Protein AF-A0A9P3JVP9-F1 (afdb_monomer_lite)

Radius of gyration: 49.12 Å; chains: 1; bounding box: 104×48×176 Å

Foldseek 3Di:
DVVVVVVVVVVVVVVVVVVVVVVVVVVVVVVVVVVVVVVVVVVVVVVVVVVVVVVVVVVVVVVVVVVVVVVLVVVLLVLLVVVLVVLLVVLVVVLVVLLVVLVVLLVLLVVLLVVLVVLVVVVVVVVVPPPDDDDDPPPDDPPDLVVLVVVLVVVLVPDPDDDPVLSVLSNLLSVLSSLLNVLSVLLNVLSVVLNVVSVVCSVVSPDVVLSVVSSVQSVVCLVVPDPPDDRDDRPDGSVVVCVVPPVVSNVSSVVSSLVSVLSSLVSQLSSLCVVCVVPPVSNVVSNVVSVVVSVVSVVVVVVVVVVVVVVVVVCVVVVVVVVVVVVVVVVVVVVVVVPDPDDDDDDDDPDDPDPSSDDPVPPDPPPPD

Secondary structure (DSSP, 8-state):
-HHHHHHHHHHHHHHHHHHHHHHHHHHHHHHHHHHHHHHHHHHHHHHHHHHHHHHHHHHHHHHHHHHHHHHHHHHHHHHHHHHHHHHHHHHHHHHHHHHHHHHHHHHHHHHHHHHHHHHHHHHHHGGG-S--------------HHHHHHHHHHHHHS-SSS-HHHHHHHHHHHHHHHHHHHHHHHHHHHHHHHHHHHHHHHTTSS-HHHHHHHHHHHHHHHHH--TTPPPPPPS--HHHHIIIIIHHHHHHHHHHHHHHHHHHHHHHHHHHHHHTTT-HHHHHHHHHHHHHHHHHHHHHHHHHHHHHHHHHHHHHHHHHHHHHHHHHHHHHHHHHHTS--------PPSS-----S--TTTS-TTS--

Sequence (369 aa):
MATKAVLDILQGMLVSFGTSMATATREEQRSWWREDAAWRADDLDWRGEEKAVYEAESDCRQRLRKWHQEDIDQMNLENSRVLWLRFLEKNRRDVEEKTEQLKAISSISALFGLCATVTLTQLSLDKEGEPSAPTRPLLYCDLHPASLLSLASALLSRSPSSTWTTRGLIALYALTTALVEGLMVVSMVTCALLLGIILKIGKTFVSEREEQDFMAACLRFCALYQRGDRPPQPRKSFEAFWAARCEGSWQLAFQCCCLGVTAFLISMIAVGWIVFIPHEITQVSFGIAVALAVCLWSYVQWAWGAYWRSSRQASENGGVQYSRSASLSSRALFLASSRRSLPAASAQPPGGFAGLPFDWHTAPHHLPI

Structure (mmCIF, N/CA/C/O backbone):
data_AF-A0A9P3JVP9-F1
#
_entry.id   AF-A0A9P3JVP9-F1
#
loop_
_atom_site.group_PDB
_atom_site.id
_atom_site.type_symbol
_atom_site.label_atom_id
_atom_site.label_alt_id
_atom_site.label_comp_id
_atom_site.label_asym_id
_atom_site.label_entity_id
_atom_site.label_seq_id
_atom_site.pdbx_PDB_ins_code
_atom_site.Cartn_x
_atom_site.Cartn_y
_atom_site.Cartn_z
_atom_site.occupancy
_atom_site.B_iso_or_equiv
_atom_site.auth_seq_id
_atom_site.auth_comp_id
_atom_site.auth_asym_id
_atom_site.auth_atom_id
_atom_site.pdbx_PDB_model_num
ATOM 1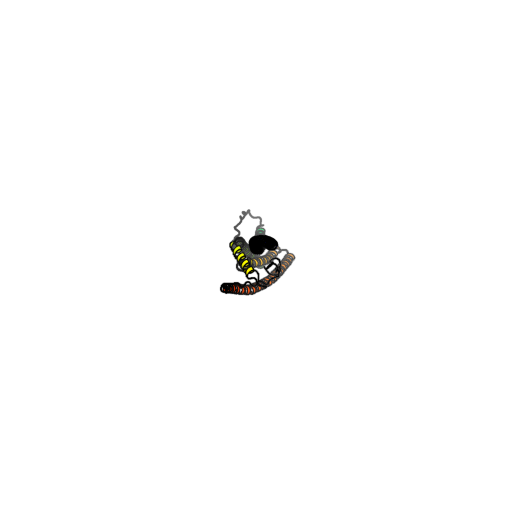 N N . MET A 1 1 ? -63.551 -3.132 123.801 1.00 57.78 1 MET A N 1
ATOM 2 C CA . MET A 1 1 ? -63.793 -2.140 122.725 1.00 57.78 1 MET A CA 1
ATOM 3 C C . MET A 1 1 ? -62.503 -1.566 122.135 1.00 57.78 1 MET A C 1
ATOM 5 O O . MET A 1 1 ? -62.457 -1.428 120.923 1.00 57.78 1 MET A O 1
ATOM 9 N N . ALA A 1 2 ? -61.444 -1.309 122.919 1.00 65.06 2 ALA A N 1
ATOM 10 C CA . ALA A 1 2 ? -60.183 -0.742 122.407 1.00 65.06 2 ALA A CA 1
ATOM 11 C C . ALA A 1 2 ? -59.456 -1.597 121.340 1.00 65.06 2 ALA A C 1
ATOM 13 O O . ALA A 1 2 ? -58.873 -1.052 120.412 1.00 65.06 2 ALA A O 1
ATOM 14 N N . THR A 1 3 ? -59.541 -2.928 121.407 1.00 70.81 3 THR A N 1
ATOM 15 C CA . THR A 1 3 ? -58.880 -3.835 120.446 1.00 70.81 3 THR A CA 1
ATOM 16 C C . THR A 1 3 ? -59.484 -3.805 119.039 1.00 70.81 3 THR A C 1
ATOM 18 O O . THR A 1 3 ? -58.762 -4.007 118.071 1.00 70.81 3 THR A O 1
ATOM 21 N N . LYS A 1 4 ? -60.785 -3.510 118.904 1.00 78.00 4 LYS A N 1
ATOM 22 C CA . LYS A 1 4 ? -61.471 -3.440 117.603 1.00 78.00 4 LYS A CA 1
ATOM 23 C C . LYS A 1 4 ? -61.090 -2.170 116.831 1.00 78.00 4 LYS A C 1
ATOM 25 O O . LYS A 1 4 ? -60.771 -2.251 115.656 1.00 78.00 4 LYS A O 1
ATOM 30 N N . ALA A 1 5 ? -61.003 -1.035 117.528 1.00 78.69 5 ALA A N 1
ATOM 31 C CA . ALA A 1 5 ? -60.569 0.233 116.940 1.00 78.69 5 ALA A CA 1
ATOM 32 C C . ALA A 1 5 ? -59.117 0.183 116.430 1.00 78.69 5 ALA A C 1
ATOM 34 O O . ALA A 1 5 ? -58.817 0.720 115.369 1.00 78.69 5 ALA A O 1
ATOM 35 N N . VAL A 1 6 ? -58.220 -0.501 117.150 1.00 81.25 6 VAL A N 1
ATOM 36 C CA . VAL A 1 6 ? -56.831 -0.706 116.702 1.00 81.25 6 VAL A CA 1
ATOM 37 C C . VAL A 1 6 ? -56.773 -1.588 115.450 1.00 81.25 6 VAL A C 1
ATOM 39 O O . VAL A 1 6 ? -55.994 -1.304 114.543 1.00 81.25 6 VAL A O 1
ATOM 42 N N . LEU A 1 7 ? -57.617 -2.622 115.367 1.00 84.62 7 LEU A N 1
ATOM 43 C CA . LEU A 1 7 ? -57.682 -3.510 114.204 1.00 84.62 7 LEU A CA 1
ATOM 44 C C . LEU A 1 7 ? -58.193 -2.780 112.950 1.00 84.62 7 LEU A C 1
ATOM 46 O O . LEU A 1 7 ? -57.597 -2.918 111.886 1.00 84.62 7 LEU A O 1
ATOM 50 N N . ASP A 1 8 ? -59.236 -1.958 113.091 1.00 86.00 8 ASP A N 1
ATOM 51 C CA . ASP A 1 8 ? -59.816 -1.182 111.986 1.00 86.00 8 ASP A CA 1
ATOM 52 C C . ASP A 1 8 ? -58.827 -0.119 111.459 1.00 86.00 8 ASP A C 1
ATOM 54 O O . ASP A 1 8 ? -58.717 0.089 110.249 1.00 86.00 8 ASP A O 1
ATOM 58 N N . ILE A 1 9 ? -58.041 0.507 112.348 1.00 86.88 9 ILE A N 1
ATOM 59 C CA . ILE A 1 9 ? -56.972 1.450 111.968 1.00 86.88 9 ILE A CA 1
ATOM 60 C C . ILE A 1 9 ? -55.842 0.729 111.219 1.00 86.88 9 ILE A C 1
ATOM 62 O O . ILE A 1 9 ? -55.395 1.210 110.177 1.00 86.88 9 ILE A O 1
ATOM 66 N N . LEU A 1 10 ? -55.398 -0.436 111.704 1.00 87.75 10 LEU A N 1
ATOM 67 C CA . LEU A 1 10 ? -54.363 -1.235 111.036 1.00 87.75 10 LEU A CA 1
ATOM 68 C C . LEU A 1 10 ? -54.830 -1.746 109.668 1.00 87.75 10 LEU A C 1
ATOM 70 O O . LEU A 1 10 ? -54.063 -1.712 108.706 1.00 87.75 10 LEU A O 1
ATOM 74 N N . GLN A 1 11 ? -56.092 -2.162 109.552 1.00 88.69 11 GLN A N 1
ATOM 75 C CA . GLN A 1 11 ? -56.683 -2.574 108.282 1.00 88.69 11 GLN A CA 1
ATOM 76 C C . GLN A 1 11 ? -56.785 -1.394 107.305 1.00 88.69 11 GLN A C 1
ATOM 78 O O . GLN A 1 11 ? -56.452 -1.545 106.131 1.00 88.69 11 GLN A O 1
ATOM 83 N N . GLY A 1 12 ? -57.151 -0.201 107.786 1.00 87.50 12 GLY A N 1
ATOM 84 C CA . GLY A 1 12 ? -57.153 1.028 106.989 1.00 87.50 12 GLY A CA 1
ATOM 85 C C . GLY A 1 12 ? -55.763 1.425 106.483 1.00 87.50 12 GLY A C 1
ATOM 86 O O . GLY A 1 12 ? -55.623 1.785 105.315 1.00 87.50 12 GLY A O 1
ATOM 87 N N . MET A 1 13 ? -54.726 1.300 107.319 1.00 89.75 13 MET A N 1
ATOM 88 C CA . MET A 1 13 ? -53.333 1.547 106.919 1.00 89.75 13 MET A CA 1
ATOM 89 C C . MET A 1 13 ? -52.816 0.509 105.915 1.00 89.75 13 MET A C 1
ATOM 91 O O . MET A 1 13 ? -52.120 0.867 104.970 1.00 89.75 13 MET A O 1
ATOM 95 N N . LEU A 1 14 ? -53.177 -0.768 106.072 1.00 89.69 14 LEU A N 1
ATOM 96 C CA . LEU A 1 14 ? -52.817 -1.822 105.117 1.00 89.69 14 LEU A CA 1
ATOM 97 C C . LEU A 1 14 ? -53.505 -1.629 103.761 1.00 89.69 14 LEU A C 1
ATOM 99 O O . LEU A 1 14 ? -52.876 -1.830 102.724 1.00 89.69 14 LEU A O 1
ATOM 103 N N . VAL A 1 15 ? -54.771 -1.201 103.753 1.00 91.62 15 VAL A N 1
ATOM 104 C CA . VAL A 1 15 ? -55.499 -0.887 102.517 1.00 91.62 15 VAL A CA 1
ATOM 105 C C . VAL A 1 15 ? -54.923 0.360 101.851 1.00 91.62 15 VAL A C 1
ATOM 107 O O . VAL A 1 15 ? -54.681 0.324 100.648 1.00 91.62 15 VAL A O 1
ATOM 110 N N . SER A 1 16 ? -54.642 1.433 102.601 1.00 89.06 16 SER A N 1
ATOM 111 C CA . SER A 1 16 ? -54.059 2.655 102.030 1.00 89.06 16 SER A CA 1
ATOM 112 C C . SER A 1 16 ? -52.650 2.412 101.479 1.00 89.06 16 SER A C 1
ATOM 114 O O . SER A 1 16 ? -52.341 2.842 100.365 1.00 89.06 16 SER A O 1
ATOM 116 N N . PHE A 1 17 ? -51.829 1.633 102.189 1.00 92.75 17 PHE A N 1
ATOM 117 C CA . PHE A 1 17 ? -50.526 1.174 101.713 1.00 92.75 17 PHE A CA 1
ATOM 118 C C . PHE A 1 17 ? -50.657 0.289 100.467 1.00 92.75 17 PHE A C 1
ATOM 120 O O . PHE A 1 17 ? -49.951 0.509 99.485 1.00 92.75 17 PHE A O 1
ATOM 127 N N . GLY A 1 18 ? -51.614 -0.644 100.451 1.00 92.19 18 GLY A N 1
ATOM 128 C CA . GLY A 1 18 ? -51.921 -1.479 99.289 1.00 92.19 18 GLY A CA 1
ATOM 129 C C . GLY A 1 18 ? -52.362 -0.664 98.071 1.00 92.19 18 GLY A C 1
ATOM 130 O O . GLY A 1 18 ? -51.906 -0.929 96.961 1.00 92.19 18 GLY A O 1
ATOM 131 N N . THR A 1 19 ? -53.182 0.376 98.261 1.00 91.00 19 THR A N 1
ATOM 132 C CA . THR A 1 19 ? -53.580 1.286 97.178 1.00 91.00 19 THR A CA 1
ATOM 133 C C . THR A 1 19 ? -52.428 2.160 96.695 1.00 91.00 19 THR A C 1
ATOM 135 O O . THR A 1 19 ? -52.308 2.347 95.491 1.00 91.00 19 THR A O 1
ATOM 138 N N . SER A 1 20 ? -51.557 2.627 97.597 1.00 92.25 20 SER A N 1
ATOM 139 C CA . SER A 1 20 ? -50.367 3.421 97.260 1.00 92.25 20 SER A CA 1
ATOM 140 C C . SER A 1 20 ? -49.350 2.599 96.459 1.00 92.25 20 SER A C 1
ATOM 142 O O . SER A 1 20 ? -48.873 3.024 95.407 1.00 92.25 20 SER A O 1
ATOM 144 N N . MET A 1 21 ? -49.097 1.358 96.886 1.00 92.00 21 MET A N 1
ATOM 145 C CA . MET A 1 21 ? -48.286 0.397 96.135 1.00 92.00 21 MET A CA 1
ATOM 146 C C . MET A 1 21 ? -48.919 0.055 94.781 1.00 92.00 21 MET A C 1
ATOM 148 O O . MET A 1 21 ? -48.214 -0.028 93.777 1.00 92.00 21 MET A O 1
ATOM 152 N N . ALA A 1 22 ? -50.245 -0.097 94.715 1.00 92.12 22 ALA A N 1
ATOM 153 C CA . ALA A 1 22 ? -50.958 -0.342 93.462 1.00 92.12 22 ALA A CA 1
ATOM 154 C C . ALA A 1 22 ? -50.906 0.862 92.502 1.00 92.12 22 ALA A C 1
ATOM 156 O O . ALA A 1 22 ? -50.850 0.680 91.286 1.00 92.12 22 ALA A O 1
ATOM 157 N N . THR A 1 23 ? -50.921 2.099 93.008 1.00 93.62 23 THR A N 1
ATOM 158 C CA . THR A 1 23 ? -50.742 3.295 92.172 1.00 93.62 23 THR A CA 1
ATOM 159 C C . THR A 1 23 ? -49.305 3.430 91.690 1.00 93.62 23 THR A C 1
ATOM 161 O O . THR A 1 23 ? -49.114 3.658 90.499 1.00 93.62 23 THR A O 1
ATOM 164 N N . ALA A 1 24 ? -48.319 3.191 92.562 1.00 93.44 24 ALA A N 1
ATOM 165 C CA . ALA A 1 24 ? -46.901 3.227 92.206 1.00 93.44 24 ALA A CA 1
ATOM 166 C C . ALA A 1 24 ? -46.566 2.181 91.131 1.00 93.44 24 ALA A C 1
ATOM 168 O O . ALA A 1 24 ? -45.997 2.517 90.097 1.00 93.44 24 ALA A O 1
ATOM 169 N N . THR A 1 25 ? -47.029 0.939 91.302 1.00 94.88 25 THR A N 1
ATOM 170 C CA . THR A 1 25 ? -46.852 -0.126 90.296 1.00 94.88 25 THR A CA 1
ATOM 171 C C . THR A 1 25 ? -47.559 0.183 88.975 1.00 94.88 25 THR A C 1
ATOM 173 O O . THR A 1 25 ? -47.024 -0.121 87.915 1.00 94.88 25 THR A O 1
ATOM 176 N N . ARG A 1 26 ? -48.730 0.837 88.984 1.00 94.81 26 ARG A N 1
ATOM 177 C CA . ARG A 1 26 ? -49.402 1.290 87.747 1.00 94.81 26 ARG A CA 1
ATOM 178 C C . ARG A 1 26 ? -48.702 2.464 87.070 1.00 94.81 26 ARG A C 1
ATOM 180 O O . ARG A 1 26 ? -48.834 2.630 85.859 1.00 94.81 26 ARG A O 1
ATOM 187 N N . GLU A 1 27 ? -48.066 3.347 87.829 1.00 95.19 27 GLU A N 1
ATOM 188 C CA . GLU A 1 27 ? -47.292 4.467 87.285 1.00 95.19 27 GLU A CA 1
ATOM 189 C C . GLU A 1 27 ? -45.989 3.984 86.666 1.00 95.19 27 GLU A C 1
ATOM 191 O O . GLU A 1 27 ? -45.687 4.382 85.542 1.00 95.19 27 GLU A O 1
ATOM 196 N N . GLU A 1 28 ? -45.305 3.059 87.336 1.00 95.12 28 GLU A N 1
ATOM 197 C CA . GLU A 1 28 ? -44.159 2.335 86.799 1.00 95.12 28 GLU A CA 1
ATOM 198 C C . GLU A 1 28 ? -44.568 1.562 85.544 1.00 95.12 28 GLU A C 1
ATOM 200 O O . GLU A 1 28 ? -44.022 1.782 84.473 1.00 95.12 28 GLU A O 1
ATOM 205 N N . GLN A 1 29 ? -45.640 0.772 85.583 1.00 96.19 29 GLN A N 1
ATOM 206 C CA . GLN A 1 29 ? -46.128 0.105 84.377 1.00 96.19 29 GLN A CA 1
ATOM 207 C C . GLN A 1 29 ? -46.423 1.119 83.253 1.00 96.19 29 GLN A C 1
ATOM 209 O O . GLN A 1 29 ? -46.038 0.907 82.111 1.00 96.19 29 GLN A O 1
ATOM 214 N N . ARG A 1 30 ? -47.007 2.286 83.544 1.00 95.44 30 ARG A N 1
ATOM 215 C CA . ARG A 1 30 ? -47.199 3.341 82.531 1.00 95.44 30 ARG A CA 1
ATOM 216 C C . ARG A 1 30 ? -45.899 3.997 82.052 1.00 95.44 30 ARG A C 1
ATOM 218 O O . ARG A 1 30 ? -45.900 4.531 80.942 1.00 95.44 30 ARG A O 1
ATOM 225 N N . SER A 1 31 ? -44.828 4.042 82.845 1.00 96.38 31 SER A N 1
ATOM 226 C CA . SER A 1 31 ? -43.518 4.517 82.377 1.00 96.38 31 SER A CA 1
ATOM 227 C C . SER A 1 31 ? -42.880 3.488 81.452 1.00 96.38 31 SER A C 1
ATOM 229 O O . SER A 1 31 ? -42.528 3.843 80.333 1.00 96.38 31 SER A O 1
ATOM 231 N N . TRP A 1 32 ? -42.894 2.212 81.838 1.00 96.62 32 TRP A N 1
ATOM 232 C CA . TRP A 1 32 ? -42.389 1.103 81.028 1.00 96.62 32 TRP A CA 1
ATOM 233 C C . TRP A 1 32 ? -43.067 1.033 79.656 1.00 96.62 32 TRP A C 1
ATOM 235 O O . TRP A 1 32 ? -42.406 0.847 78.644 1.00 96.62 32 TRP A O 1
ATOM 245 N N . TRP A 1 33 ? -44.386 1.240 79.583 1.00 97.12 33 TRP A N 1
ATOM 246 C CA . TRP A 1 33 ? -45.104 1.223 78.301 1.00 97.12 33 TRP A CA 1
ATOM 247 C C . TRP A 1 33 ? -44.793 2.439 77.423 1.00 97.12 33 TRP A C 1
ATOM 249 O O . TRP A 1 33 ? -44.834 2.331 76.199 1.00 97.12 33 TRP A O 1
ATOM 259 N N . ARG A 1 34 ? -44.503 3.598 78.030 1.00 97.12 34 ARG A N 1
ATOM 260 C CA . ARG A 1 34 ? -44.066 4.794 77.295 1.00 97.12 34 ARG A CA 1
ATOM 261 C C . ARG A 1 34 ? -42.655 4.617 76.753 1.00 97.12 34 ARG A C 1
ATOM 263 O O . ARG A 1 34 ? -42.420 4.973 75.606 1.00 97.12 34 ARG A O 1
ATOM 270 N N . GLU A 1 35 ? -41.762 4.044 77.552 1.00 96.88 35 GLU A N 1
ATOM 271 C CA . GLU A 1 35 ? -40.413 3.682 77.123 1.00 96.88 35 GLU A CA 1
ATOM 272 C C . GLU A 1 35 ? -40.474 2.659 75.991 1.00 96.88 35 GLU A C 1
ATOM 274 O O . GLU A 1 35 ? -39.941 2.920 74.924 1.00 96.88 35 GLU A O 1
ATOM 279 N N . ASP A 1 36 ? -41.208 1.559 76.151 1.00 97.44 36 ASP A N 1
ATOM 280 C CA . ASP A 1 36 ? -41.362 0.542 75.104 1.00 97.44 36 ASP A CA 1
ATOM 281 C C . ASP A 1 36 ? -41.974 1.116 73.811 1.00 97.44 36 ASP A C 1
ATOM 283 O O . ASP A 1 36 ? -41.555 0.780 72.705 1.00 97.44 36 ASP A O 1
ATOM 287 N N . ALA A 1 37 ? -42.941 2.034 73.925 1.00 97.25 37 ALA A N 1
ATOM 288 C CA . ALA A 1 37 ? -43.481 2.743 72.768 1.00 97.25 37 ALA A CA 1
ATOM 289 C C . ALA A 1 37 ? -42.443 3.656 72.091 1.00 97.25 37 ALA A C 1
ATOM 291 O O . ALA A 1 37 ? -42.418 3.703 70.862 1.00 97.25 37 ALA A O 1
ATOM 292 N N . ALA A 1 38 ? -41.599 4.346 72.865 1.00 97.19 38 ALA A N 1
ATOM 293 C CA . ALA A 1 38 ? -40.516 5.179 72.344 1.00 97.19 38 ALA A CA 1
ATOM 294 C C . ALA A 1 38 ? -39.435 4.329 71.658 1.00 97.19 38 ALA A C 1
ATOM 296 O O . ALA A 1 38 ? -39.112 4.584 70.507 1.00 97.19 38 ALA A O 1
ATOM 297 N N . TRP A 1 39 ? -38.984 3.245 72.293 1.00 97.81 39 TRP A N 1
ATOM 298 C CA . TRP A 1 39 ? -38.035 2.292 71.709 1.00 97.81 39 TRP A CA 1
ATOM 299 C C . TRP A 1 39 ? -38.536 1.701 70.389 1.00 97.81 39 TRP A C 1
ATOM 301 O O . TRP A 1 39 ? -37.765 1.541 69.448 1.00 97.81 39 TRP A O 1
ATOM 311 N N . ARG A 1 40 ? -39.835 1.389 70.290 1.00 97.69 40 ARG A N 1
ATOM 312 C CA . ARG A 1 40 ? -40.440 0.913 69.037 1.00 97.69 40 ARG A CA 1
ATOM 313 C C . ARG A 1 40 ? -40.500 1.993 67.960 1.00 97.69 40 ARG A C 1
ATOM 315 O O . ARG A 1 40 ? -40.368 1.655 66.789 1.00 97.69 40 ARG A O 1
ATOM 322 N N . ALA A 1 41 ? -40.730 3.251 68.331 1.00 97.81 41 ALA A N 1
ATOM 323 C CA . ALA A 1 41 ? -40.680 4.361 67.383 1.00 97.81 41 ALA A CA 1
ATOM 324 C C . ALA A 1 41 ? -39.251 4.550 66.849 1.00 97.81 41 ALA A C 1
ATOM 326 O O . ALA A 1 41 ? -39.063 4.546 65.636 1.00 97.81 41 ALA A O 1
ATOM 327 N N . ASP A 1 42 ? -38.256 4.569 67.738 1.00 97.94 42 ASP A N 1
ATOM 328 C CA . ASP A 1 42 ? -36.842 4.705 67.374 1.00 97.94 42 ASP A CA 1
ATOM 329 C C . ASP A 1 42 ? -36.345 3.522 66.514 1.00 97.94 42 ASP A C 1
ATOM 331 O O . ASP A 1 42 ? -35.626 3.726 65.540 1.00 97.94 42 ASP A O 1
ATOM 335 N N . ASP A 1 43 ? -36.756 2.279 66.812 1.00 98.31 43 ASP A N 1
ATOM 336 C CA . ASP A 1 43 ? -36.430 1.095 65.990 1.00 98.31 43 ASP A CA 1
ATOM 337 C C . ASP A 1 43 ? -37.051 1.177 64.585 1.00 98.31 43 ASP A C 1
ATOM 339 O O . ASP A 1 43 ? -36.428 0.774 63.601 1.00 98.31 43 ASP A O 1
ATOM 343 N N . LEU A 1 44 ? -38.273 1.708 64.463 1.00 97.62 44 LEU A N 1
ATOM 344 C CA . LEU A 1 44 ? -38.909 1.917 63.160 1.00 97.62 44 LEU A CA 1
ATOM 345 C C . LEU A 1 44 ? -38.194 3.001 62.349 1.00 97.62 44 LEU A C 1
ATOM 347 O O . LEU A 1 44 ? -37.970 2.796 61.153 1.00 97.62 44 LEU A O 1
ATOM 351 N N . ASP A 1 45 ? -37.809 4.104 62.990 1.00 98.00 45 ASP A N 1
ATOM 352 C CA . ASP A 1 45 ? -37.053 5.184 62.354 1.00 98.00 45 ASP A CA 1
ATOM 353 C C . ASP A 1 45 ? -35.673 4.685 61.900 1.00 98.00 45 ASP A C 1
ATOM 355 O O . ASP A 1 45 ? -35.315 4.850 60.732 1.00 98.00 45 ASP A O 1
ATOM 359 N N . TRP A 1 46 ? -34.957 3.950 62.758 1.00 97.69 46 TRP A N 1
ATOM 360 C CA . TRP A 1 46 ? -33.672 3.329 62.424 1.00 97.69 46 TRP A CA 1
ATOM 361 C C . TRP A 1 46 ? -33.771 2.376 61.226 1.00 97.69 46 TRP A C 1
ATOM 363 O O . TRP A 1 46 ? -32.941 2.422 60.321 1.00 97.69 46 TRP A O 1
ATOM 373 N N . ARG A 1 47 ? -34.814 1.539 61.154 1.00 97.81 47 ARG A N 1
ATOM 374 C CA . ARG A 1 47 ? -35.053 0.668 59.984 1.00 97.81 47 ARG A CA 1
ATOM 375 C C . ARG A 1 47 ? -35.375 1.461 58.722 1.00 97.81 47 ARG A C 1
ATOM 377 O O . ARG A 1 47 ? -35.039 1.020 57.620 1.00 97.81 47 ARG A O 1
ATOM 384 N N . GLY A 1 48 ? -36.049 2.600 58.867 1.00 98.00 48 GLY A N 1
ATOM 385 C CA . GLY A 1 48 ? -36.293 3.538 57.777 1.00 98.00 48 GLY A CA 1
ATOM 386 C C . GLY A 1 48 ? -34.987 4.097 57.215 1.00 98.00 48 GLY A C 1
ATOM 387 O O . GLY A 1 48 ? -34.771 4.045 56.003 1.00 98.00 48 GLY A O 1
ATOM 388 N N . GLU A 1 49 ? -34.096 4.559 58.093 1.00 97.75 49 GLU A N 1
ATOM 389 C CA . GLU A 1 49 ? -32.757 5.034 57.730 1.00 97.75 49 GLU A CA 1
ATOM 390 C C . GLU A 1 49 ? -31.909 3.926 57.100 1.00 97.75 49 GLU A C 1
ATOM 392 O O . GLU A 1 49 ? -31.321 4.129 56.039 1.00 97.75 49 GLU A O 1
ATOM 397 N N . GLU A 1 50 ? -31.896 2.730 57.693 1.00 97.56 50 GLU A N 1
ATOM 398 C CA . GLU A 1 50 ? -31.153 1.580 57.175 1.00 97.56 50 GLU A CA 1
ATOM 399 C C . GLU A 1 50 ? -31.606 1.229 55.750 1.00 97.56 50 GLU A C 1
ATOM 401 O O . GLU A 1 50 ? -30.789 1.054 54.842 1.00 97.56 50 GLU A O 1
ATOM 406 N N . LYS A 1 51 ? -32.924 1.208 55.515 1.00 97.81 51 LYS A N 1
ATOM 407 C CA . LYS A 1 51 ? -33.494 0.990 54.184 1.00 97.81 51 LYS A CA 1
ATOM 408 C C . LYS A 1 51 ? -33.059 2.074 53.195 1.00 97.81 51 LYS A C 1
ATOM 410 O O . LYS A 1 51 ? -32.666 1.740 52.078 1.00 97.81 51 LYS A O 1
ATOM 415 N N . ALA A 1 52 ? -33.087 3.344 53.599 1.00 97.69 52 ALA A N 1
ATOM 416 C CA . ALA A 1 52 ? -32.648 4.454 52.755 1.00 97.69 52 ALA A CA 1
ATOM 417 C C . ALA A 1 52 ? -31.151 4.355 52.405 1.00 97.69 52 ALA A C 1
ATOM 419 O O . ALA A 1 52 ? -30.764 4.610 51.262 1.00 97.69 52 ALA A O 1
ATOM 420 N N . VAL A 1 53 ? -30.311 3.927 53.353 1.00 97.62 53 VAL A N 1
ATOM 421 C CA . VAL A 1 53 ? -28.882 3.676 53.120 1.00 97.62 53 VAL A CA 1
ATOM 422 C C . VAL A 1 53 ? -28.684 2.540 52.116 1.00 97.62 53 VAL A C 1
ATOM 424 O O . VAL A 1 53 ? -27.911 2.707 51.172 1.00 97.62 53 VAL A O 1
ATOM 427 N N . TYR A 1 54 ? -29.402 1.420 52.247 1.00 96.38 54 TYR A N 1
ATOM 428 C CA . TYR A 1 54 ? -29.308 0.316 51.283 1.00 96.38 54 TYR A CA 1
ATOM 429 C C . TYR A 1 54 ? -29.763 0.708 49.875 1.00 96.38 54 TYR A C 1
ATOM 431 O O . TYR A 1 54 ? -29.139 0.300 48.892 1.00 96.38 54 TYR A O 1
ATOM 439 N N . GLU A 1 55 ? -30.835 1.494 49.755 1.00 97.75 55 GLU A N 1
ATOM 440 C CA . GLU A 1 55 ? -31.309 2.011 48.467 1.00 97.75 55 GLU A CA 1
ATOM 441 C C . GLU A 1 55 ? -30.252 2.927 47.830 1.00 97.75 55 GLU A C 1
ATOM 443 O O . GLU A 1 55 ? -29.848 2.701 46.686 1.00 97.75 55 GLU A O 1
ATOM 448 N N . ALA A 1 56 ? -29.703 3.873 48.599 1.00 97.38 56 ALA A N 1
ATOM 449 C CA . ALA A 1 56 ? -28.638 4.761 48.138 1.00 97.38 56 ALA A CA 1
ATOM 450 C C . ALA A 1 56 ? -27.361 3.999 47.732 1.00 97.38 56 ALA A C 1
ATOM 452 O O . ALA A 1 56 ? -26.711 4.339 46.736 1.00 97.38 56 ALA A O 1
ATOM 453 N N . GLU A 1 57 ? -27.000 2.950 48.472 1.00 97.50 57 GLU A N 1
ATOM 454 C CA . GLU A 1 57 ? -25.850 2.107 48.158 1.00 97.50 57 GLU A CA 1
ATOM 455 C C . GLU A 1 57 ? -26.087 1.289 46.879 1.00 97.50 57 GLU A C 1
ATOM 457 O O . GLU A 1 57 ? -25.221 1.241 46.002 1.00 97.50 57 GLU A O 1
ATOM 462 N N . SER A 1 58 ? -27.274 0.695 46.719 1.00 96.62 58 SER A N 1
ATOM 463 C CA . SER A 1 58 ? -27.676 -0.007 45.495 1.00 96.62 58 SER A CA 1
ATOM 464 C C . SER A 1 58 ? -27.604 0.915 44.275 1.00 96.62 58 SER A C 1
ATOM 466 O O . SER A 1 58 ? -27.020 0.540 43.252 1.00 96.62 58 SER A O 1
ATOM 468 N N . ASP A 1 59 ? -28.111 2.141 44.395 1.00 97.62 59 ASP A N 1
ATOM 469 C CA . ASP A 1 59 ? -28.064 3.150 43.336 1.00 97.62 59 ASP A CA 1
ATOM 470 C C . ASP A 1 59 ? -26.629 3.573 43.008 1.00 97.62 59 ASP A C 1
ATOM 472 O O . ASP A 1 59 ? -26.272 3.766 41.842 1.00 97.62 59 ASP A O 1
ATOM 476 N N . CYS A 1 60 ? -25.767 3.690 44.020 1.00 98.19 60 CYS A N 1
ATOM 477 C CA . CYS A 1 60 ? -24.339 3.927 43.828 1.00 98.19 60 CYS A CA 1
ATOM 478 C C . CYS A 1 60 ? -23.682 2.778 43.043 1.00 98.19 60 CYS A C 1
ATOM 480 O O . CYS A 1 60 ? -23.027 3.019 42.026 1.00 98.19 60 CYS A O 1
ATOM 482 N N . ARG A 1 61 ? -23.934 1.517 43.427 1.00 96.38 61 ARG A N 1
ATOM 483 C CA . ARG A 1 61 ? -23.407 0.333 42.723 1.00 96.38 61 ARG A CA 1
ATOM 484 C C . ARG A 1 61 ? -23.928 0.237 41.284 1.00 96.38 61 ARG A C 1
ATOM 486 O O . ARG A 1 61 ? -23.191 -0.172 40.387 1.00 96.38 61 ARG A O 1
ATOM 493 N N . GLN A 1 62 ? -25.188 0.594 41.030 1.00 96.81 62 GLN A N 1
ATOM 494 C CA . GLN A 1 62 ? -25.752 0.629 39.675 1.00 96.81 62 GLN A CA 1
ATOM 495 C C . GLN A 1 62 ? -25.093 1.704 38.808 1.00 96.81 62 GLN A C 1
ATOM 497 O O . GLN A 1 62 ? -24.688 1.406 37.683 1.00 96.81 62 GLN A O 1
ATOM 502 N N . ARG A 1 63 ? -24.920 2.921 39.340 1.00 95.81 63 ARG A N 1
ATOM 503 C CA . ARG A 1 63 ? -24.215 4.007 38.644 1.00 95.81 63 ARG A CA 1
ATOM 504 C C . ARG A 1 63 ? -22.767 3.647 38.342 1.00 95.81 63 ARG A C 1
ATOM 506 O O . ARG A 1 63 ? -22.325 3.880 37.224 1.00 95.81 63 ARG A O 1
ATOM 513 N N . LEU A 1 64 ? -22.065 3.017 39.283 1.00 96.75 64 LEU A N 1
ATOM 514 C CA . LEU A 1 64 ? -20.690 2.566 39.074 1.00 96.75 64 LEU A CA 1
ATOM 515 C C . LEU A 1 64 ? -20.594 1.512 37.963 1.00 96.75 64 LEU A C 1
ATOM 517 O O . LEU A 1 64 ? -19.721 1.608 37.107 1.00 96.75 64 LEU A O 1
ATOM 521 N N . ARG A 1 65 ? -21.516 0.538 37.927 1.00 94.94 65 ARG A N 1
ATOM 522 C CA . ARG A 1 65 ? -21.581 -0.456 36.839 1.00 94.94 65 ARG A CA 1
ATOM 523 C C . ARG A 1 65 ? -21.849 0.191 35.485 1.00 94.94 65 ARG A C 1
ATOM 525 O O . ARG A 1 65 ? -21.211 -0.182 34.507 1.00 94.94 65 ARG A O 1
ATOM 532 N N . LYS A 1 66 ? -22.772 1.155 35.433 1.00 96.00 66 LYS A N 1
ATOM 533 C CA . LYS A 1 66 ? -23.077 1.900 34.208 1.00 96.00 66 LYS A CA 1
ATOM 534 C C . LYS A 1 66 ? -21.862 2.695 33.727 1.00 96.00 66 LYS A C 1
ATOM 536 O O . LYS A 1 66 ? -21.499 2.577 32.566 1.00 96.00 66 LYS A O 1
ATOM 541 N N . TRP A 1 67 ? -21.210 3.427 34.629 1.00 97.06 67 TRP A N 1
ATOM 542 C CA . TRP A 1 67 ? -20.001 4.191 34.323 1.00 97.06 67 TRP A CA 1
ATOM 543 C C . TRP A 1 67 ? -18.871 3.292 33.813 1.00 97.06 67 TRP A C 1
ATOM 545 O O . TRP A 1 67 ? -18.266 3.585 32.791 1.00 97.06 67 TRP A O 1
ATOM 555 N N . HIS A 1 68 ? -18.636 2.152 34.468 1.00 94.94 68 HIS A N 1
ATOM 556 C CA . HIS A 1 68 ? -17.611 1.207 34.032 1.00 94.94 68 HIS A CA 1
ATOM 557 C C . HIS A 1 68 ? -17.911 0.606 32.651 1.00 94.94 68 HIS A C 1
ATOM 559 O O . HIS A 1 68 ? -17.002 0.415 31.849 1.00 94.94 68 HIS A O 1
ATOM 565 N N . GLN A 1 69 ? -19.183 0.330 32.351 1.00 93.06 69 GLN A N 1
ATOM 566 C CA . GLN A 1 69 ? -19.579 -0.144 31.027 1.00 93.06 69 GLN A CA 1
ATOM 567 C C . GLN A 1 69 ? -19.352 0.928 29.950 1.00 93.06 69 GLN A C 1
ATOM 569 O O . GLN A 1 69 ? -18.815 0.616 28.891 1.00 93.06 69 GLN A O 1
ATOM 574 N N . GLU A 1 70 ? -19.718 2.182 30.231 1.00 94.31 70 GLU A N 1
ATOM 575 C CA . GLU A 1 70 ? -19.480 3.316 29.329 1.00 94.31 70 GLU A CA 1
ATOM 576 C C . GLU A 1 70 ? -17.981 3.528 29.066 1.00 94.31 70 GLU A C 1
ATOM 578 O O . GLU A 1 70 ? -17.591 3.767 27.926 1.00 94.31 70 GLU A O 1
ATOM 583 N N . ASP A 1 71 ? -17.145 3.382 30.095 1.00 95.88 71 ASP A N 1
ATOM 584 C CA . ASP A 1 71 ? -15.685 3.481 30.001 1.00 95.88 71 ASP A CA 1
ATOM 585 C C . ASP A 1 71 ? -15.096 2.386 29.090 1.00 95.88 71 ASP A C 1
ATOM 587 O O . ASP A 1 71 ? -14.340 2.672 28.160 1.00 95.88 71 ASP A O 1
ATOM 591 N N . ILE A 1 72 ? -15.534 1.132 29.261 1.00 89.44 72 ILE A N 1
ATOM 592 C CA . ILE A 1 72 ? -15.146 0.017 28.379 1.00 89.44 72 ILE A CA 1
ATOM 593 C C . ILE A 1 72 ? -15.561 0.288 26.926 1.00 89.44 72 ILE A C 1
ATOM 595 O O . ILE A 1 72 ? -14.788 0.036 25.995 1.00 89.44 72 ILE A O 1
ATOM 599 N N . ASP A 1 73 ? -16.774 0.795 26.709 1.00 89.88 73 ASP A N 1
ATOM 600 C CA . ASP A 1 73 ? -17.281 1.091 25.370 1.00 89.88 73 ASP A CA 1
ATOM 601 C C . ASP A 1 73 ? -16.488 2.232 24.705 1.00 89.88 73 ASP A C 1
ATOM 603 O O . ASP A 1 73 ? -16.160 2.145 23.516 1.00 89.88 73 ASP A O 1
ATOM 607 N N . GLN A 1 74 ? -16.098 3.261 25.468 1.00 93.62 74 GLN A N 1
ATOM 608 C CA . GLN A 1 74 ? -15.218 4.337 24.996 1.00 93.62 74 GLN A CA 1
ATOM 609 C C . GLN A 1 74 ? -13.830 3.815 24.622 1.00 93.62 74 GLN A C 1
ATOM 611 O O . GLN A 1 74 ? -13.357 4.086 23.515 1.00 93.62 74 GLN A O 1
ATOM 616 N N . MET A 1 75 ? -13.213 2.993 25.472 1.00 91.50 75 MET A N 1
ATOM 617 C CA . MET A 1 75 ? -11.923 2.369 25.168 1.00 91.50 75 MET A CA 1
ATOM 618 C C . MET A 1 75 ? -11.985 1.508 23.899 1.00 91.50 75 MET A C 1
ATOM 620 O O . MET A 1 75 ? -11.073 1.539 23.071 1.00 91.50 75 MET A O 1
ATOM 624 N N . ASN A 1 76 ? -13.068 0.753 23.696 1.00 89.06 76 ASN A N 1
ATOM 625 C CA . ASN A 1 76 ? -13.259 -0.050 22.486 1.00 89.06 76 ASN A CA 1
ATOM 626 C C . ASN A 1 76 ? -13.354 0.815 21.218 1.00 89.06 76 ASN A C 1
ATOM 628 O O . ASN A 1 76 ? -12.798 0.448 20.175 1.00 89.06 76 ASN A O 1
ATOM 632 N N . LEU A 1 77 ? -14.023 1.969 21.296 1.00 91.88 77 LEU A N 1
ATOM 633 C CA . LEU A 1 77 ? -14.091 2.942 20.203 1.00 91.88 77 LEU A CA 1
ATOM 634 C C . LEU A 1 77 ? -12.719 3.557 19.900 1.00 91.88 77 LEU A C 1
ATOM 636 O O . LEU A 1 77 ? -12.326 3.632 18.735 1.00 91.88 77 LEU A O 1
ATOM 640 N N . GLU A 1 78 ? -11.976 3.969 20.925 1.00 94.06 78 GLU A N 1
ATOM 641 C CA . GLU A 1 78 ? -10.633 4.539 20.771 1.00 94.06 78 GLU A CA 1
ATOM 642 C C . GLU A 1 78 ? -9.651 3.532 20.173 1.00 94.06 78 GLU A C 1
ATOM 644 O O . GLU A 1 78 ? -8.954 3.841 19.206 1.00 94.06 78 GLU A O 1
ATOM 649 N N . ASN A 1 79 ? -9.668 2.293 20.661 1.00 91.50 79 ASN A N 1
ATOM 650 C CA . ASN A 1 79 ? -8.864 1.210 20.108 1.00 91.50 79 ASN A CA 1
ATOM 651 C C . ASN A 1 79 ? -9.176 0.966 18.625 1.00 91.50 79 ASN A C 1
ATOM 653 O O . ASN A 1 79 ? -8.267 0.836 17.802 1.00 91.50 79 ASN A O 1
ATOM 657 N N . SER A 1 80 ? -10.460 0.971 18.261 1.00 91.62 80 SER A N 1
ATOM 658 C CA . SER A 1 80 ? -10.895 0.818 16.868 1.00 91.62 80 SER A CA 1
ATOM 659 C C . SER A 1 80 ? -10.396 1.972 15.984 1.00 91.62 80 SER A C 1
ATOM 661 O O . SER A 1 80 ? -9.922 1.731 14.870 1.00 91.62 80 SER A O 1
ATOM 663 N N . ARG A 1 81 ? -10.405 3.213 16.496 1.00 93.31 81 ARG A N 1
ATOM 664 C CA . ARG A 1 81 ? -9.810 4.390 15.831 1.00 93.31 81 ARG A CA 1
ATOM 665 C C . ARG A 1 81 ? -8.311 4.248 15.623 1.00 93.31 81 ARG A C 1
ATOM 667 O O . ARG A 1 81 ? -7.826 4.523 14.528 1.00 93.31 81 ARG A O 1
ATOM 674 N N . VAL A 1 82 ? -7.573 3.773 16.623 1.00 93.69 82 VAL A N 1
ATOM 675 C CA . VAL A 1 82 ? -6.126 3.543 16.494 1.00 93.69 82 VAL A CA 1
ATOM 676 C C . VAL A 1 82 ? -5.826 2.513 15.403 1.00 93.69 82 VAL A C 1
ATOM 678 O O . VAL A 1 82 ? -4.918 2.725 14.597 1.00 93.69 82 VAL A O 1
ATOM 681 N N . LEU A 1 83 ? -6.592 1.420 15.324 1.00 91.00 83 LEU A N 1
ATOM 682 C CA . LEU A 1 83 ? -6.439 0.429 14.252 1.00 91.00 83 LEU A CA 1
ATOM 683 C C . LEU A 1 83 ? -6.715 1.031 12.877 1.00 91.00 83 LEU A C 1
ATOM 685 O O . LEU A 1 83 ? -5.927 0.837 11.954 1.00 91.00 83 LEU A O 1
ATOM 689 N N . TRP A 1 84 ? -7.807 1.783 12.748 1.00 93.69 84 TRP A N 1
ATOM 690 C CA . TRP A 1 84 ? -8.156 2.466 11.507 1.00 93.69 84 TRP A CA 1
ATOM 691 C C . TRP A 1 84 ? -7.040 3.406 11.042 1.00 93.69 84 TRP A C 1
ATOM 693 O O . TRP A 1 84 ? -6.607 3.326 9.893 1.00 93.69 84 TRP A O 1
ATOM 703 N N . LEU A 1 85 ? -6.493 4.220 11.949 1.00 93.94 85 LEU A N 1
ATOM 704 C CA . LEU A 1 85 ? -5.368 5.106 11.651 1.00 93.94 85 LEU A CA 1
ATOM 705 C C . LEU A 1 85 ? -4.129 4.334 11.186 1.00 93.94 85 LEU A C 1
ATOM 707 O O . LEU A 1 85 ? -3.452 4.782 10.265 1.00 93.94 85 LEU A O 1
ATOM 711 N N . ARG A 1 86 ? -3.844 3.155 11.755 1.00 93.00 86 ARG A N 1
ATOM 712 C CA . ARG A 1 86 ? -2.742 2.295 11.284 1.00 93.00 86 ARG A CA 1
ATOM 713 C C . ARG A 1 86 ? -2.981 1.778 9.866 1.00 93.00 86 ARG A C 1
ATOM 715 O O . ARG A 1 86 ? -2.046 1.774 9.070 1.00 93.00 86 ARG A O 1
ATOM 722 N N . PHE A 1 87 ? -4.208 1.372 9.537 1.00 92.44 87 PHE A N 1
ATOM 723 C CA . PHE A 1 87 ? -4.560 0.956 8.175 1.00 92.44 87 PHE A CA 1
ATOM 724 C C . PHE A 1 87 ? -4.451 2.112 7.177 1.00 92.44 87 PHE A C 1
ATOM 726 O O . PHE A 1 87 ? -3.909 1.930 6.088 1.00 92.44 87 PHE A O 1
ATOM 733 N N . LEU A 1 88 ? -4.926 3.304 7.545 1.00 93.38 88 LEU A N 1
ATOM 734 C CA . LEU A 1 88 ? -4.788 4.503 6.718 1.00 93.38 88 LEU A CA 1
ATOM 735 C C . LEU A 1 88 ? -3.322 4.876 6.501 1.00 93.38 88 LEU A C 1
ATOM 737 O O . LEU A 1 88 ? -2.916 5.147 5.375 1.00 93.38 88 LEU A O 1
ATOM 741 N N . GLU A 1 89 ? -2.523 4.845 7.564 1.00 94.31 89 GLU A N 1
ATOM 742 C CA . GLU A 1 89 ? -1.095 5.134 7.510 1.00 94.31 89 GLU A CA 1
ATOM 743 C C . GLU A 1 89 ? -0.349 4.126 6.628 1.00 94.31 89 GLU A C 1
ATOM 745 O O . GLU A 1 89 ? 0.493 4.524 5.824 1.00 94.31 89 GLU A O 1
ATOM 750 N N . LYS A 1 90 ? -0.690 2.834 6.721 1.00 92.81 90 LYS A N 1
ATOM 751 C CA . LYS A 1 90 ? -0.165 1.798 5.823 1.00 92.81 90 LYS A CA 1
ATOM 752 C C . LYS A 1 90 ? -0.535 2.101 4.368 1.00 92.81 90 LYS A C 1
ATOM 754 O O . LYS A 1 90 ? 0.359 2.257 3.545 1.00 92.81 90 LYS A O 1
ATOM 759 N N . ASN A 1 91 ? -1.824 2.292 4.074 1.00 93.38 91 ASN A N 1
ATOM 760 C CA . ASN A 1 91 ? -2.292 2.620 2.723 1.00 93.38 91 ASN A CA 1
ATOM 761 C C . ASN A 1 91 ? -1.600 3.876 2.165 1.00 93.38 91 ASN A C 1
ATOM 763 O O . ASN A 1 91 ? -1.276 3.920 0.981 1.00 93.38 91 ASN A O 1
ATOM 767 N N . ARG A 1 92 ? -1.361 4.897 3.000 1.00 94.50 92 ARG A N 1
ATOM 768 C CA . ARG A 1 92 ? -0.630 6.106 2.601 1.00 94.50 92 ARG A CA 1
ATOM 769 C C . ARG A 1 92 ? 0.806 5.784 2.192 1.00 94.50 92 ARG A C 1
ATOM 771 O O . ARG A 1 92 ? 1.224 6.219 1.124 1.00 94.50 92 ARG A O 1
ATOM 778 N N . ARG A 1 93 ? 1.541 5.020 3.005 1.00 95.12 93 ARG A N 1
ATOM 779 C CA . ARG A 1 93 ? 2.922 4.617 2.689 1.00 95.12 93 ARG A CA 1
ATOM 780 C C . ARG A 1 93 ? 2.987 3.781 1.420 1.00 95.12 93 ARG A C 1
ATOM 782 O O . ARG A 1 93 ? 3.846 4.035 0.586 1.00 95.12 93 ARG A O 1
ATOM 789 N N . ASP A 1 94 ? 2.051 2.854 1.237 1.00 93.75 94 ASP A N 1
ATOM 790 C CA . ASP A 1 94 ? 1.993 2.027 0.029 1.00 93.75 94 ASP A CA 1
ATOM 791 C C . ASP A 1 94 ? 1.742 2.894 -1.218 1.00 93.75 94 ASP A C 1
ATOM 793 O O . ASP A 1 94 ? 2.368 2.706 -2.263 1.00 93.75 94 ASP A O 1
ATOM 797 N N . VAL A 1 95 ? 0.855 3.891 -1.109 1.00 94.81 95 VAL A N 1
ATOM 798 C CA . VAL A 1 95 ? 0.612 4.881 -2.168 1.00 94.81 95 VAL A CA 1
ATOM 799 C C . VAL A 1 95 ? 1.871 5.694 -2.465 1.00 94.81 95 VAL A C 1
ATOM 801 O O . VAL A 1 95 ? 2.207 5.873 -3.637 1.00 94.81 95 VAL A O 1
ATOM 804 N N . GLU A 1 96 ? 2.565 6.189 -1.441 1.00 95.56 96 GLU A N 1
ATOM 805 C CA . GLU A 1 96 ? 3.811 6.950 -1.585 1.00 95.56 96 GLU A CA 1
ATOM 806 C C . GLU A 1 96 ? 4.903 6.102 -2.247 1.00 95.56 96 GLU A C 1
ATOM 808 O O . GLU A 1 96 ? 5.493 6.535 -3.235 1.00 95.56 96 GLU A O 1
ATOM 813 N N . GLU A 1 97 ? 5.103 4.860 -1.803 1.00 95.75 97 GLU A N 1
ATOM 814 C CA . GLU A 1 97 ? 6.084 3.941 -2.382 1.00 95.75 97 GLU A CA 1
ATOM 815 C C . GLU A 1 97 ? 5.796 3.672 -3.866 1.00 95.75 97 GLU A C 1
ATOM 817 O O . GLU A 1 97 ? 6.685 3.804 -4.713 1.00 95.75 97 GLU A O 1
ATOM 822 N N . LYS A 1 98 ? 4.544 3.349 -4.221 1.00 95.56 98 LYS A N 1
ATOM 823 C CA . LYS A 1 98 ? 4.155 3.128 -5.625 1.00 95.56 98 LYS A CA 1
ATOM 824 C C . LYS A 1 98 ? 4.284 4.391 -6.466 1.00 95.56 98 LYS A C 1
ATOM 826 O O . LYS A 1 98 ? 4.677 4.315 -7.629 1.00 95.56 98 LYS A O 1
ATOM 831 N N . THR A 1 99 ? 3.997 5.549 -5.885 1.00 96.25 99 THR A N 1
ATOM 832 C CA . THR A 1 99 ? 4.185 6.846 -6.539 1.00 96.25 99 THR A CA 1
ATOM 833 C C . THR A 1 99 ? 5.663 7.084 -6.848 1.00 96.25 99 THR A C 1
ATOM 835 O O . THR A 1 99 ? 5.990 7.441 -7.980 1.00 96.25 99 THR A O 1
ATOM 838 N N . GLU A 1 100 ? 6.563 6.847 -5.893 1.00 97.00 100 GLU A N 1
ATOM 839 C CA . GLU A 1 100 ? 8.006 6.995 -6.106 1.00 97.00 100 GLU A CA 1
ATOM 840 C C . GLU A 1 100 ? 8.541 5.990 -7.137 1.00 97.00 100 GLU A C 1
ATOM 842 O O . GLU A 1 100 ? 9.303 6.369 -8.028 1.00 97.00 100 GLU A O 1
ATOM 847 N N . GLN A 1 101 ? 8.062 4.741 -7.120 1.00 96.06 101 GLN A N 1
ATOM 848 C CA . GLN A 1 101 ? 8.385 3.745 -8.153 1.00 96.06 101 GLN A CA 1
ATOM 849 C C . GLN A 1 101 ? 7.964 4.215 -9.556 1.00 96.06 101 GLN A C 1
ATOM 851 O O . GLN A 1 101 ? 8.746 4.134 -10.506 1.00 96.06 101 GLN A O 1
ATOM 856 N N . LEU A 1 102 ? 6.743 4.741 -9.700 1.00 96.94 102 LEU A N 1
ATOM 857 C CA . LEU A 1 102 ? 6.233 5.257 -10.974 1.00 96.94 102 LEU A CA 1
ATOM 858 C C . LEU A 1 102 ? 7.019 6.478 -11.465 1.00 96.94 102 LEU A C 1
ATOM 860 O O . LEU A 1 102 ? 7.340 6.558 -12.652 1.00 96.94 102 LEU A O 1
ATOM 864 N N . LYS A 1 103 ? 7.362 7.408 -10.566 1.00 96.75 103 LYS A N 1
ATOM 865 C CA . LYS A 1 103 ? 8.197 8.575 -10.888 1.00 96.75 103 LYS A CA 1
ATOM 866 C C . LYS A 1 103 ? 9.585 8.154 -11.359 1.00 96.75 103 LYS A C 1
ATOM 868 O O . LYS A 1 103 ? 10.062 8.677 -12.364 1.00 96.75 103 LYS A O 1
ATOM 873 N N . ALA A 1 104 ? 10.212 7.195 -10.676 1.00 96.94 104 ALA A N 1
ATOM 874 C CA . ALA A 1 104 ? 11.529 6.690 -11.043 1.00 96.94 104 ALA A CA 1
ATOM 875 C C . ALA A 1 104 ? 11.523 6.064 -12.447 1.00 96.94 104 ALA A C 1
ATOM 877 O O . ALA A 1 104 ? 12.346 6.434 -13.284 1.00 96.94 104 ALA A O 1
ATOM 878 N N . ILE A 1 105 ? 10.557 5.185 -12.744 1.00 96.69 105 ILE A N 1
ATOM 879 C CA . ILE A 1 105 ? 10.433 4.544 -14.066 1.00 96.69 105 ILE A CA 1
ATOM 880 C C . ILE A 1 105 ? 10.160 5.582 -15.159 1.00 96.69 105 ILE A C 1
ATOM 882 O O . ILE A 1 105 ? 10.789 5.546 -16.217 1.00 96.69 105 ILE A O 1
ATOM 886 N N . SER A 1 106 ? 9.256 6.530 -14.900 1.00 97.06 106 SER A N 1
ATOM 887 C CA . SER A 1 106 ? 8.938 7.610 -15.838 1.00 97.06 106 SER A CA 1
ATOM 888 C C . SER A 1 106 ? 10.160 8.486 -16.132 1.00 97.06 106 SER A C 1
ATOM 890 O O . SER A 1 106 ? 10.409 8.813 -17.290 1.00 97.06 106 SER A O 1
ATOM 892 N N . SER A 1 107 ? 10.932 8.845 -15.103 1.00 97.19 107 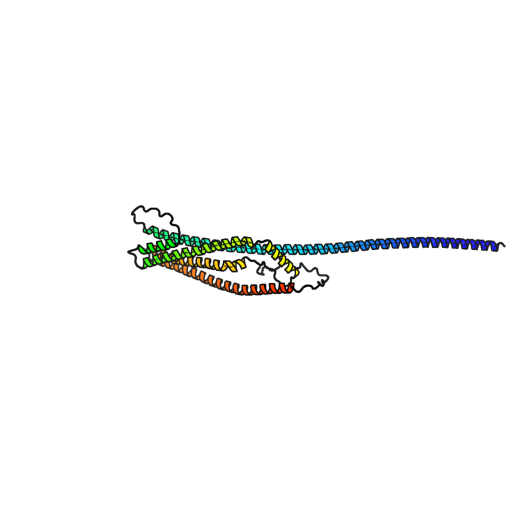SER A N 1
ATOM 893 C CA . SER A 1 107 ? 12.147 9.658 -15.230 1.00 97.19 107 SER A CA 1
ATOM 894 C C . SER A 1 107 ? 13.231 8.937 -16.035 1.00 97.19 107 SER A C 1
ATOM 896 O O . SER A 1 107 ? 13.771 9.489 -16.992 1.00 97.19 107 SER A O 1
ATOM 898 N N . ILE A 1 108 ? 13.490 7.664 -15.719 1.00 96.56 108 ILE A N 1
ATOM 899 C CA . ILE A 1 108 ? 14.460 6.837 -16.449 1.00 96.56 108 ILE A CA 1
ATOM 900 C C . ILE A 1 108 ? 14.036 6.665 -17.914 1.00 96.56 108 ILE A C 1
ATOM 902 O O . ILE A 1 108 ? 14.865 6.816 -18.811 1.00 96.56 108 ILE A O 1
ATOM 906 N N . SER A 1 109 ? 12.749 6.408 -18.172 1.00 97.06 109 SER A N 1
ATOM 907 C CA . SER A 1 109 ? 12.225 6.269 -19.539 1.00 97.06 109 SER A CA 1
ATOM 908 C C . SER A 1 109 ? 12.436 7.551 -20.352 1.00 97.06 109 SER A C 1
ATOM 910 O O . SER A 1 109 ? 12.890 7.492 -21.494 1.00 97.06 109 SER A O 1
ATOM 912 N N . ALA A 1 110 ? 12.172 8.715 -19.748 1.00 96.31 110 ALA A N 1
ATOM 913 C CA . ALA A 1 110 ? 12.393 10.010 -20.384 1.00 96.31 110 ALA A CA 1
ATOM 914 C C . ALA A 1 110 ? 13.877 10.252 -20.705 1.00 96.31 110 ALA A C 1
ATOM 916 O O . ALA A 1 110 ? 14.195 10.675 -21.815 1.00 96.31 110 ALA A O 1
ATOM 917 N N . LEU A 1 111 ? 14.788 9.934 -19.775 1.00 96.88 111 LEU A N 1
ATOM 918 C CA . LEU A 1 111 ? 16.233 10.073 -19.987 1.00 96.88 111 LEU A CA 1
ATOM 919 C C . LEU A 1 111 ? 16.727 9.213 -21.155 1.00 96.88 111 LEU A C 1
ATOM 921 O O . LEU A 1 111 ? 17.417 9.724 -22.033 1.00 96.88 111 LEU A O 1
ATOM 925 N N . PHE A 1 112 ? 16.347 7.935 -21.208 1.00 96.19 112 PHE A N 1
ATOM 926 C CA . PHE A 1 112 ? 16.745 7.057 -22.313 1.00 96.19 112 PHE A CA 1
ATOM 927 C C . PHE A 1 112 ? 16.135 7.478 -23.650 1.00 96.19 112 PHE A C 1
ATOM 929 O O . PHE A 1 112 ? 16.832 7.432 -24.663 1.00 96.19 112 PHE A O 1
ATOM 936 N N . GLY A 1 113 ? 14.872 7.919 -23.657 1.00 94.25 113 GLY A N 1
ATOM 937 C CA . GLY A 1 113 ? 14.237 8.479 -24.850 1.00 94.25 113 GLY A CA 1
ATOM 938 C C . GLY A 1 113 ? 15.014 9.684 -25.383 1.00 94.25 113 GLY A C 1
ATOM 939 O O . GLY A 1 113 ? 15.437 9.684 -26.534 1.00 94.25 113 GLY A O 1
ATOM 940 N N . LEU A 1 114 ? 15.308 10.659 -24.516 1.00 94.44 114 LEU A N 1
ATOM 941 C CA . LEU A 1 114 ? 16.075 11.858 -24.867 1.00 94.44 114 LEU A CA 1
ATOM 942 C C . LEU A 1 114 ? 17.493 11.529 -25.346 1.00 94.44 114 LEU A C 1
ATOM 944 O O . LEU A 1 114 ? 17.925 12.056 -26.369 1.00 94.44 114 LEU A O 1
ATOM 948 N N . CYS A 1 115 ? 18.218 10.651 -24.647 1.00 95.06 115 CYS A N 1
ATOM 949 C CA . CYS A 1 115 ? 19.548 10.218 -25.071 1.00 95.06 115 CYS A CA 1
ATOM 950 C C . CYS A 1 115 ? 19.511 9.577 -26.465 1.00 95.06 115 CYS A C 1
ATOM 952 O O . CYS A 1 115 ? 20.348 9.903 -27.304 1.00 95.06 115 CYS A O 1
ATOM 954 N N . ALA A 1 116 ? 18.528 8.717 -26.742 1.00 93.56 116 ALA A N 1
ATOM 955 C CA . ALA A 1 116 ? 18.374 8.096 -28.053 1.00 93.56 116 ALA A CA 1
ATOM 956 C C . ALA A 1 116 ? 18.122 9.149 -29.149 1.00 93.56 116 ALA A C 1
ATOM 958 O O . ALA A 1 116 ? 18.832 9.162 -30.158 1.00 93.56 116 ALA A O 1
ATOM 959 N N . THR A 1 117 ? 17.206 10.096 -28.924 1.00 91.31 117 THR A N 1
ATOM 960 C CA . THR A 1 117 ? 16.920 11.178 -29.880 1.00 91.31 117 THR A CA 1
ATOM 961 C C . THR A 1 117 ? 18.136 12.086 -30.110 1.00 91.31 117 THR A C 1
ATOM 963 O O . THR A 1 117 ? 18.438 12.419 -31.254 1.00 91.31 117 THR A O 1
ATOM 966 N N . VAL A 1 118 ? 18.884 12.449 -29.060 1.00 92.88 118 VAL A N 1
ATOM 967 C CA . VAL A 1 118 ? 20.103 13.274 -29.181 1.00 92.88 118 VAL A CA 1
ATOM 968 C C . VAL A 1 118 ? 21.191 12.554 -29.977 1.00 92.88 118 VAL A C 1
ATOM 970 O O . VAL A 1 118 ? 21.824 13.165 -30.834 1.00 92.88 118 VAL A O 1
ATOM 973 N N . THR A 1 119 ? 21.393 11.251 -29.757 1.00 89.50 119 THR A N 1
ATOM 974 C CA . THR A 1 119 ? 22.378 10.495 -30.554 1.00 89.50 119 THR A CA 1
ATOM 975 C C . THR A 1 119 ? 22.009 10.464 -32.039 1.00 89.50 119 THR A C 1
ATOM 977 O O . THR A 1 119 ? 22.885 10.587 -32.894 1.00 89.50 119 THR A O 1
ATOM 980 N N . LEU A 1 120 ? 20.712 10.385 -32.357 1.00 88.31 120 LEU A N 1
ATOM 981 C CA . LEU A 1 120 ? 20.226 10.373 -33.736 1.00 88.31 120 LEU A CA 1
ATOM 982 C C . LEU A 1 120 ? 20.455 11.720 -34.437 1.00 88.31 120 LEU A C 1
ATOM 984 O O . LEU A 1 120 ? 20.841 11.753 -35.609 1.00 88.31 120 LEU A O 1
ATOM 988 N N . THR A 1 121 ? 20.235 12.833 -33.732 1.00 88.50 121 THR A N 1
ATOM 989 C CA . THR A 1 121 ? 20.431 14.176 -34.296 1.00 88.50 121 THR A CA 1
ATOM 990 C C . THR A 1 121 ? 21.908 14.520 -34.455 1.00 88.50 121 THR A C 1
ATOM 992 O O . THR A 1 121 ? 22.283 15.052 -35.497 1.00 88.50 121 THR A O 1
ATOM 995 N N . GLN A 1 122 ? 22.764 14.150 -33.497 1.00 88.56 122 GLN A N 1
ATOM 996 C CA . GLN A 1 122 ? 24.214 14.367 -33.593 1.00 88.56 122 GLN A CA 1
ATOM 997 C C . GLN A 1 122 ? 24.821 13.652 -34.807 1.00 88.56 122 GLN A C 1
ATOM 999 O O . GLN A 1 122 ? 25.524 14.276 -35.597 1.00 88.56 122 GLN A O 1
ATOM 1004 N N . LEU A 1 123 ? 24.454 12.387 -35.040 1.00 80.94 123 LEU A N 1
ATOM 1005 C CA . LEU A 1 123 ? 24.911 11.629 -36.213 1.00 80.94 123 LEU A CA 1
ATOM 1006 C C . LEU A 1 123 ? 24.400 12.193 -37.549 1.00 80.94 123 LEU A C 1
ATOM 1008 O O . LEU A 1 123 ? 24.970 11.903 -38.603 1.00 80.94 123 LEU A O 1
ATOM 1012 N N . SER A 1 124 ? 23.314 12.968 -37.522 1.00 76.81 124 SER A N 1
ATOM 1013 C CA . SER A 1 124 ? 22.763 13.613 -38.716 1.00 76.81 124 SER A CA 1
ATOM 1014 C C . SER A 1 124 ? 23.518 14.898 -39.078 1.00 76.81 124 SER A C 1
ATOM 1016 O O . SER A 1 124 ? 23.671 15.180 -40.264 1.00 76.81 124 SER A O 1
ATOM 1018 N N . LEU A 1 125 ? 24.021 15.645 -38.086 1.00 63.50 125 LEU A N 1
ATOM 1019 C CA . LEU A 1 125 ? 24.702 16.932 -38.287 1.00 63.50 125 LEU A CA 1
ATOM 1020 C C . LEU A 1 125 ? 26.131 16.787 -38.829 1.00 63.50 125 LEU A C 1
ATOM 1022 O O . LEU A 1 125 ? 26.532 17.564 -39.693 1.00 63.50 125 LEU A O 1
ATOM 1026 N N . ASP A 1 126 ? 26.875 15.762 -38.407 1.00 62.50 126 ASP A N 1
ATOM 1027 C CA . ASP A 1 126 ? 28.269 15.563 -38.845 1.00 62.50 126 ASP A CA 1
ATOM 1028 C C . ASP A 1 126 ? 28.406 15.284 -40.355 1.00 62.50 126 ASP A C 1
ATOM 1030 O O . ASP A 1 126 ? 29.484 15.429 -40.930 1.00 62.50 126 ASP A O 1
ATOM 1034 N N . LYS A 1 127 ? 27.312 14.918 -41.037 1.00 60.81 127 LYS A N 1
ATOM 1035 C CA . LYS A 1 127 ? 27.310 14.688 -42.490 1.00 60.81 127 LYS A CA 1
ATOM 1036 C C . LYS A 1 127 ? 27.202 15.956 -43.337 1.00 60.81 127 LYS A C 1
ATOM 1038 O O . LYS A 1 127 ? 27.476 15.872 -44.530 1.00 60.81 127 LYS A O 1
ATOM 1043 N N . GLU A 1 128 ? 26.830 17.103 -42.767 1.00 55.47 128 GLU A N 1
ATOM 1044 C CA . GLU A 1 128 ? 26.686 18.363 -43.521 1.00 55.47 128 GLU A CA 1
ATOM 1045 C C . GLU A 1 128 ? 27.950 19.244 -43.501 1.00 55.47 128 GLU A C 1
ATOM 1047 O O . GLU A 1 128 ? 27.937 20.357 -44.016 1.00 55.47 128 GLU A O 1
ATOM 1052 N N . GLY A 1 129 ? 29.071 18.747 -42.967 1.00 52.06 129 GLY A N 1
ATOM 1053 C CA . GLY A 1 129 ? 30.347 19.467 -42.869 1.00 52.06 129 GLY A CA 1
ATOM 1054 C C . GLY A 1 129 ? 31.092 19.749 -44.185 1.00 52.06 129 GLY A C 1
ATOM 1055 O O . GLY A 1 129 ? 32.275 20.084 -44.131 1.00 52.06 129 GLY A O 1
ATOM 1056 N N . GLU A 1 130 ? 30.453 19.637 -45.356 1.00 51.03 130 GLU A N 1
ATOM 1057 C CA . GLU A 1 130 ? 31.000 20.239 -46.577 1.00 51.03 130 GLU A CA 1
ATOM 1058 C C . GLU A 1 130 ? 30.598 21.726 -46.627 1.00 51.03 130 GLU A C 1
ATOM 1060 O O . GLU A 1 130 ? 29.406 22.038 -46.601 1.00 51.03 130 GLU A O 1
ATOM 1065 N N . PRO A 1 131 ? 31.554 22.671 -46.709 1.00 52.16 131 PRO A N 1
ATOM 1066 C CA . PRO A 1 131 ? 31.272 24.101 -46.697 1.00 52.16 131 PRO A CA 1
ATOM 1067 C C . PRO A 1 131 ? 30.657 24.539 -48.033 1.00 52.16 131 PRO A C 1
ATOM 1069 O O . PRO A 1 131 ? 31.329 25.110 -48.889 1.00 52.16 131 PRO A O 1
ATOM 1072 N N . SER A 1 132 ? 29.363 24.299 -48.229 1.00 51.38 132 SER A N 1
ATOM 1073 C CA . SER A 1 132 ? 28.610 24.941 -49.303 1.00 51.38 132 SER A CA 1
ATOM 1074 C C . SER A 1 132 ? 27.210 25.363 -48.845 1.00 51.38 132 SER A C 1
ATOM 1076 O O . SER A 1 132 ? 26.282 24.574 -48.736 1.00 51.38 132 SER A O 1
ATOM 1078 N N . ALA A 1 133 ? 27.093 26.680 -48.651 1.00 55.50 133 ALA A N 1
ATOM 1079 C CA . ALA A 1 133 ? 25.881 27.489 -48.507 1.00 55.50 133 ALA A CA 1
ATOM 1080 C C . ALA A 1 133 ? 25.185 27.556 -47.120 1.00 55.50 133 ALA A C 1
ATOM 1082 O O . ALA A 1 133 ? 25.108 26.577 -46.383 1.00 55.50 133 ALA A O 1
ATOM 1083 N N . PRO A 1 134 ? 24.652 28.745 -46.755 1.00 54.62 134 PRO A N 1
ATOM 1084 C CA . PRO A 1 134 ? 23.980 28.984 -45.481 1.00 54.62 134 PRO A CA 1
ATOM 1085 C C . PRO A 1 134 ? 22.564 28.397 -45.511 1.00 54.62 134 PRO A C 1
ATOM 1087 O O . PRO A 1 134 ? 21.619 29.024 -45.999 1.00 54.62 134 PRO A O 1
ATOM 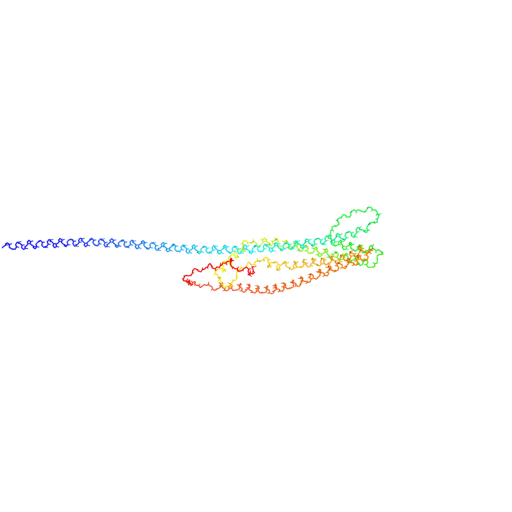1090 N N . THR A 1 135 ? 22.404 27.185 -44.988 1.00 49.69 135 THR A N 1
ATOM 1091 C CA . THR A 1 135 ? 21.092 26.538 -44.881 1.00 49.69 135 THR A CA 1
ATOM 1092 C C . THR A 1 135 ? 20.412 26.940 -43.573 1.00 49.69 135 THR A C 1
ATOM 1094 O O . THR A 1 135 ? 21.004 26.932 -42.497 1.00 49.69 135 THR A O 1
ATOM 1097 N N . ARG A 1 136 ? 19.155 27.372 -43.706 1.00 45.34 136 ARG A N 1
ATOM 1098 C CA . ARG A 1 136 ? 18.295 27.933 -42.657 1.00 45.34 136 ARG A CA 1
ATOM 1099 C C . ARG A 1 136 ? 18.196 27.014 -41.430 1.00 45.34 136 ARG A C 1
ATOM 1101 O O . ARG A 1 136 ? 18.130 25.800 -41.610 1.00 45.34 136 ARG A O 1
ATOM 1108 N N . PRO A 1 137 ? 18.079 27.572 -40.209 1.00 45.41 137 PRO A N 1
ATOM 1109 C CA . PRO A 1 137 ? 17.823 26.778 -39.016 1.00 45.41 137 PRO A CA 1
ATOM 1110 C C . PRO A 1 137 ? 16.491 26.043 -39.194 1.00 45.41 137 PRO A C 1
ATOM 1112 O O . PRO A 1 137 ? 15.433 26.674 -39.265 1.00 45.41 137 PRO A O 1
ATOM 1115 N N . LEU A 1 138 ? 16.550 24.714 -39.313 1.00 46.94 138 LEU A N 1
ATOM 1116 C CA . LEU A 1 138 ? 15.377 23.850 -39.250 1.00 46.94 138 LEU A CA 1
ATOM 1117 C C . LEU A 1 138 ? 14.830 23.925 -37.829 1.00 46.94 138 LEU A C 1
ATOM 1119 O O . LEU A 1 138 ? 15.260 23.251 -36.896 1.00 46.94 138 LEU A O 1
ATOM 1123 N N . LEU A 1 139 ? 13.915 24.870 -37.704 1.00 45.53 139 LEU A N 1
ATOM 1124 C CA . LEU A 1 139 ? 13.087 25.172 -36.566 1.00 45.53 139 LEU A CA 1
ATOM 1125 C C . LEU A 1 139 ? 12.333 23.901 -36.166 1.00 45.53 139 LEU A C 1
ATOM 1127 O O . LEU A 1 139 ? 11.448 23.467 -36.895 1.00 45.53 139 LEU A O 1
ATOM 1131 N N . TYR A 1 140 ? 12.747 23.309 -35.043 1.00 44.50 140 TYR A N 1
ATOM 1132 C CA . TYR A 1 140 ? 11.918 22.562 -34.091 1.00 44.50 140 TYR A CA 1
ATOM 1133 C C . TYR A 1 140 ? 10.698 21.873 -34.736 1.00 44.50 140 TY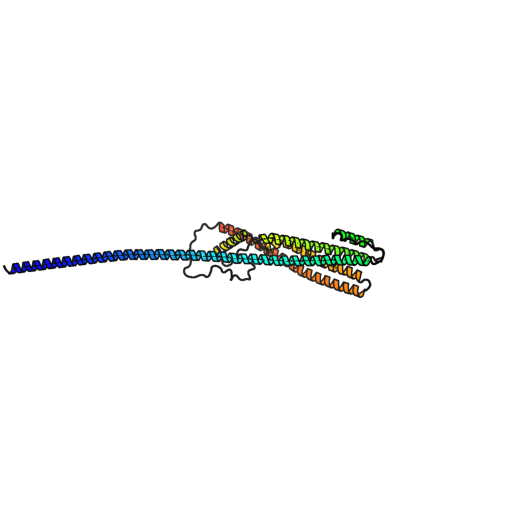R A C 1
ATOM 1135 O O . TYR A 1 140 ? 9.559 22.272 -34.513 1.00 44.50 140 TYR A O 1
ATOM 1143 N N . CYS A 1 141 ? 10.920 20.884 -35.609 1.00 42.66 141 CYS A N 1
ATOM 1144 C CA . CYS A 1 141 ? 9.805 20.099 -36.127 1.00 42.66 141 CYS A CA 1
ATOM 1145 C C . CYS A 1 141 ? 9.222 19.294 -34.967 1.00 42.66 141 CYS A C 1
ATOM 1147 O O . CYS A 1 141 ? 9.956 18.562 -34.301 1.00 42.66 141 CYS A O 1
ATOM 1149 N N . ASP A 1 142 ? 7.922 19.468 -34.732 1.00 44.72 142 ASP A N 1
ATOM 1150 C CA . ASP A 1 142 ? 7.143 18.743 -33.735 1.00 44.72 142 ASP A CA 1
ATOM 1151 C C . ASP A 1 142 ? 7.550 17.265 -33.695 1.00 44.72 142 ASP A C 1
ATOM 1153 O O . ASP A 1 142 ? 7.530 16.566 -34.712 1.00 44.72 142 ASP A O 1
ATOM 1157 N N . LEU A 1 143 ? 7.970 16.824 -32.507 1.00 51.78 143 LEU A N 1
ATOM 1158 C CA . LEU A 1 143 ? 8.585 15.533 -32.198 1.00 51.78 143 LEU A CA 1
ATOM 1159 C C . LEU A 1 143 ? 7.555 14.390 -32.320 1.00 51.78 143 LEU A C 1
ATOM 1161 O O . LEU A 1 143 ? 7.172 13.754 -31.343 1.00 51.78 143 LEU A O 1
ATOM 1165 N N . HIS A 1 144 ? 7.016 14.170 -33.520 1.00 60.00 144 HIS A N 1
ATOM 1166 C CA . HIS A 1 144 ? 6.065 13.099 -33.780 1.00 60.00 144 HIS A CA 1
ATOM 1167 C C . HIS A 1 144 ? 6.832 11.831 -34.205 1.00 60.00 144 HIS A C 1
ATOM 1169 O O . HIS A 1 144 ? 7.692 11.906 -35.090 1.00 60.00 144 HIS A O 1
ATOM 1175 N N . PRO A 1 145 ? 6.515 10.636 -33.673 1.00 59.41 145 PRO A N 1
ATOM 1176 C CA . PRO A 1 145 ? 7.233 9.396 -34.004 1.00 59.41 145 PRO A CA 1
ATOM 1177 C C . PRO A 1 145 ? 7.175 9.033 -35.502 1.00 59.41 145 PRO A C 1
ATOM 1179 O O . PRO A 1 145 ? 8.071 8.383 -36.038 1.00 59.41 145 PRO A O 1
ATOM 1182 N N . ALA A 1 146 ? 6.154 9.510 -36.222 1.00 61.88 146 ALA A N 1
ATOM 1183 C CA . ALA A 1 146 ? 6.029 9.327 -37.673 1.00 61.88 146 ALA A CA 1
ATOM 1184 C C . ALA A 1 146 ? 7.102 10.086 -38.487 1.00 61.88 146 ALA A C 1
ATOM 1186 O O . ALA A 1 146 ? 7.518 9.633 -39.559 1.00 61.88 146 ALA A O 1
ATOM 1187 N N . SER A 1 147 ? 7.587 11.220 -37.976 1.00 64.88 147 SER A N 1
ATOM 1188 C CA . SER A 1 147 ? 8.648 12.011 -38.615 1.00 64.88 147 SER A CA 1
ATOM 1189 C C . SER A 1 147 ? 9.995 11.295 -38.559 1.00 64.88 147 SER A C 1
ATOM 1191 O O . SER A 1 147 ? 10.770 11.389 -39.506 1.00 64.88 147 SER A O 1
ATOM 1193 N N . LEU A 1 148 ? 10.253 10.518 -37.502 1.00 62.56 148 LEU A N 1
ATOM 1194 C CA . LEU A 1 148 ? 11.490 9.744 -37.348 1.00 62.56 148 LEU A CA 1
ATOM 1195 C C . LEU A 1 148 ? 11.583 8.604 -38.361 1.00 62.56 148 LEU A C 1
ATOM 1197 O O . LEU A 1 148 ? 12.640 8.386 -38.948 1.00 62.56 148 LEU A O 1
ATOM 1201 N N . LEU A 1 149 ? 10.463 7.928 -38.636 1.00 66.56 149 LEU A N 1
ATOM 1202 C CA . LEU A 1 149 ? 10.386 6.922 -39.703 1.00 66.56 149 LEU A CA 1
ATOM 1203 C C . LEU A 1 149 ? 10.624 7.545 -41.085 1.00 66.56 149 LEU A C 1
ATOM 1205 O O . LEU A 1 149 ? 11.323 6.971 -41.921 1.00 66.56 149 LEU A O 1
ATOM 1209 N N . SER A 1 150 ? 10.099 8.750 -41.306 1.00 68.81 150 SER A N 1
ATOM 1210 C CA . SER A 1 150 ? 10.317 9.492 -42.551 1.00 68.81 150 SER A CA 1
ATOM 1211 C C . SER A 1 150 ? 11.783 9.919 -42.697 1.00 68.81 150 SER A C 1
ATOM 1213 O O . SER A 1 150 ? 12.376 9.716 -43.757 1.00 68.81 150 SER A O 1
ATOM 1215 N N . LEU A 1 151 ? 12.411 10.405 -41.622 1.00 66.50 151 LEU A N 1
ATOM 1216 C CA . LEU A 1 151 ? 13.836 10.746 -41.588 1.00 66.50 151 LEU A CA 1
ATOM 1217 C C . LEU A 1 151 ? 14.716 9.513 -41.848 1.00 66.50 151 LEU A C 1
ATOM 1219 O O . LEU A 1 151 ? 15.636 9.570 -42.661 1.00 66.50 151 LEU A O 1
ATOM 1223 N N . ALA A 1 152 ? 14.389 8.376 -41.230 1.00 61.22 152 ALA A N 1
ATOM 1224 C CA . ALA A 1 152 ? 15.069 7.105 -41.460 1.00 61.22 152 ALA A CA 1
ATOM 1225 C C . ALA A 1 152 ? 14.998 6.681 -42.936 1.00 61.22 152 ALA A C 1
ATOM 1227 O O . ALA A 1 152 ? 16.013 6.310 -43.528 1.00 61.22 152 ALA A O 1
ATOM 1228 N N . SER A 1 153 ? 13.818 6.793 -43.556 1.00 66.19 153 SER A N 1
ATOM 1229 C CA . SER A 1 153 ? 13.629 6.477 -44.977 1.00 66.19 153 SER A CA 1
ATOM 1230 C C . SER A 1 153 ? 14.426 7.412 -45.900 1.00 66.19 153 SER A C 1
ATOM 1232 O O . SER A 1 153 ? 15.055 6.957 -46.858 1.00 66.19 153 SER A O 1
ATOM 1234 N N . ALA A 1 154 ? 14.496 8.705 -45.567 1.00 65.19 154 ALA A N 1
ATOM 1235 C CA . ALA A 1 154 ? 15.276 9.688 -46.309 1.00 65.19 154 ALA A CA 1
ATOM 1236 C C . ALA A 1 154 ? 16.787 9.416 -46.195 1.00 65.19 154 ALA A C 1
ATOM 1238 O O . ALA A 1 154 ? 17.495 9.439 -47.205 1.00 65.19 154 ALA A O 1
ATOM 1239 N N . LEU A 1 155 ? 17.275 9.071 -44.999 1.00 62.16 155 LEU A N 1
ATOM 1240 C CA . LEU A 1 155 ? 18.673 8.691 -44.764 1.00 62.16 155 LEU A CA 1
ATOM 1241 C C . LEU A 1 155 ? 19.066 7.420 -45.531 1.00 62.16 155 LEU A C 1
ATOM 1243 O O . LEU A 1 155 ? 20.171 7.351 -46.075 1.00 62.16 155 LEU A O 1
ATOM 1247 N N . LEU A 1 156 ? 18.157 6.446 -45.632 1.00 63.47 156 LEU A N 1
ATOM 1248 C CA . LEU A 1 156 ? 18.358 5.220 -46.411 1.00 63.47 156 LEU A CA 1
ATOM 1249 C C . LEU A 1 156 ? 18.471 5.487 -47.918 1.00 63.47 156 LEU A C 1
ATOM 1251 O O . LEU A 1 156 ? 19.230 4.804 -48.605 1.00 63.47 156 LEU A O 1
ATOM 1255 N N . SER A 1 157 ? 17.769 6.500 -48.429 1.00 63.62 157 SER A N 1
ATOM 1256 C CA . SER A 1 157 ? 17.747 6.816 -49.862 1.00 63.62 157 SER A CA 1
ATOM 1257 C C . SER A 1 157 ? 18.993 7.554 -50.386 1.00 63.62 157 SER A C 1
ATOM 1259 O O . SER A 1 157 ? 19.245 7.539 -51.589 1.00 63.62 157 SER A O 1
ATOM 1261 N N . ARG A 1 158 ? 19.798 8.188 -49.515 1.00 55.81 158 ARG A N 1
ATOM 1262 C CA . ARG A 1 158 ? 20.763 9.235 -49.923 1.00 55.81 158 ARG A CA 1
ATOM 1263 C C . ARG A 1 158 ? 22.249 8.829 -49.951 1.00 55.81 158 ARG A C 1
ATOM 1265 O O . ARG A 1 158 ? 23.089 9.679 -50.215 1.00 55.81 158 ARG A O 1
ATOM 1272 N N . SER A 1 159 ? 22.627 7.567 -49.707 1.00 46.31 159 SER A N 1
ATOM 1273 C CA . SER A 1 159 ? 24.050 7.148 -49.664 1.00 46.31 159 SER A CA 1
ATOM 1274 C C . SER A 1 159 ? 24.471 6.299 -50.881 1.00 46.31 159 SER A C 1
ATOM 1276 O O . SER A 1 159 ? 24.374 5.074 -50.815 1.00 46.31 159 SER A O 1
ATOM 1278 N N . PRO A 1 160 ? 24.964 6.888 -51.991 1.00 48.84 160 PRO A N 1
ATOM 1279 C CA . PRO A 1 160 ? 25.274 6.153 -53.224 1.00 48.84 160 PRO A CA 1
ATOM 1280 C C . PRO A 1 160 ? 26.577 5.323 -53.211 1.00 48.84 160 PRO A C 1
ATOM 1282 O O . PRO A 1 160 ? 26.715 4.462 -54.073 1.00 48.84 160 PRO A O 1
ATOM 1285 N N . SER A 1 161 ? 27.491 5.489 -52.244 1.00 56.38 161 SER A N 1
ATOM 1286 C CA . SER A 1 161 ? 28.827 4.844 -52.260 1.00 56.38 161 SER A CA 1
ATOM 1287 C C . SER A 1 161 ? 29.161 3.926 -51.072 1.00 56.38 161 SER A C 1
ATOM 1289 O O . SER A 1 161 ? 30.264 3.386 -51.018 1.00 56.38 161 SER A O 1
ATOM 1291 N N . SER A 1 162 ? 28.248 3.722 -50.115 1.00 57.31 162 SER A N 1
ATOM 1292 C CA . SER A 1 162 ? 28.522 2.860 -48.956 1.00 57.31 162 SER A CA 1
ATOM 1293 C C . SER A 1 162 ? 28.291 1.375 -49.256 1.00 57.31 162 SER A C 1
ATOM 1295 O O . SER A 1 162 ? 27.342 0.999 -49.948 1.00 57.31 162 SER A O 1
ATOM 1297 N N . THR A 1 163 ? 29.172 0.524 -48.725 1.00 77.00 163 THR A N 1
ATOM 1298 C CA . THR A 1 163 ? 29.038 -0.936 -48.759 1.00 77.00 163 THR A CA 1
ATOM 1299 C C . THR A 1 163 ? 27.698 -1.357 -48.141 1.00 77.00 163 THR A C 1
ATOM 1301 O O . THR A 1 163 ? 27.179 -0.711 -47.228 1.00 77.00 163 THR A O 1
ATOM 1304 N N . TRP A 1 164 ? 27.107 -2.448 -48.638 1.00 76.75 164 TRP A N 1
ATOM 1305 C CA . TRP A 1 164 ? 25.797 -2.955 -48.192 1.00 76.75 164 TRP A CA 1
ATOM 1306 C C . TRP A 1 164 ? 25.679 -3.117 -46.664 1.00 76.75 164 TRP A C 1
ATOM 1308 O O . TRP A 1 164 ? 24.593 -2.967 -46.105 1.00 76.75 164 TRP A O 1
ATOM 1318 N N . THR A 1 165 ? 26.803 -3.353 -45.984 1.00 81.75 165 THR A N 1
ATOM 1319 C CA . THR A 1 165 ? 26.909 -3.452 -44.525 1.00 81.75 165 THR A CA 1
ATOM 1320 C C . THR A 1 165 ? 26.570 -2.140 -43.814 1.00 81.75 165 THR A C 1
ATOM 1322 O O . THR A 1 165 ? 25.782 -2.144 -42.871 1.00 81.75 165 THR A O 1
ATOM 1325 N N . THR A 1 166 ? 27.078 -1.000 -44.286 1.00 82.81 166 THR A N 1
ATOM 1326 C CA . THR A 1 166 ? 26.821 0.312 -43.670 1.00 82.81 166 THR A CA 1
ATOM 1327 C C . THR A 1 166 ? 25.361 0.728 -43.817 1.00 82.81 166 THR A C 1
ATOM 1329 O O . THR A 1 166 ? 24.769 1.247 -42.872 1.00 82.81 166 THR A O 1
ATOM 1332 N N . ARG A 1 167 ? 24.739 0.452 -44.972 1.00 85.19 167 ARG A N 1
ATOM 1333 C CA . ARG A 1 167 ? 23.307 0.729 -45.184 1.00 85.19 167 ARG A CA 1
ATOM 1334 C C . ARG A 1 167 ? 22.428 -0.091 -44.237 1.00 85.19 167 ARG A C 1
ATOM 1336 O O . ARG A 1 167 ? 21.504 0.458 -43.642 1.00 85.19 167 ARG A O 1
ATOM 1343 N N . GLY A 1 168 ? 22.750 -1.374 -44.059 1.00 89.38 168 GLY A N 1
ATOM 1344 C CA . GLY A 1 168 ? 22.054 -2.248 -43.112 1.00 89.38 168 GLY A CA 1
ATOM 1345 C C . GLY A 1 168 ? 22.180 -1.773 -41.662 1.00 89.38 168 GLY A C 1
ATOM 1346 O O . GLY A 1 168 ? 21.185 -1.740 -40.943 1.00 89.38 168 GLY A O 1
ATOM 1347 N N . LEU A 1 169 ? 23.371 -1.333 -41.245 1.00 89.38 169 LEU A N 1
ATOM 1348 C CA . LEU A 1 169 ? 23.606 -0.812 -39.893 1.00 89.38 169 LEU A CA 1
ATOM 1349 C C . LEU A 1 169 ? 22.861 0.496 -39.621 1.00 89.38 169 LEU A C 1
ATOM 1351 O O . LEU A 1 169 ? 22.309 0.658 -38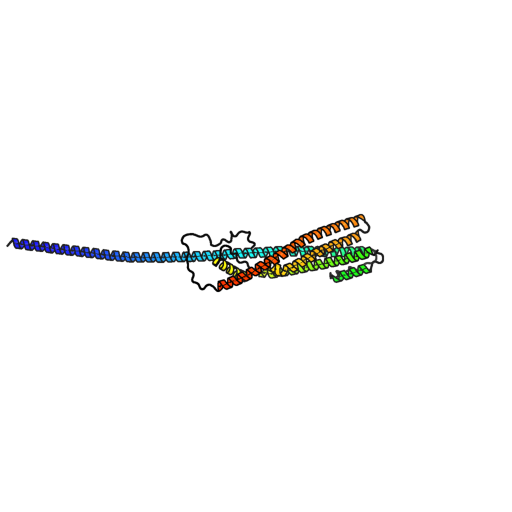.538 1.00 89.38 169 LEU A O 1
ATOM 1355 N N . ILE A 1 170 ? 22.790 1.402 -40.600 1.00 88.69 170 ILE A N 1
ATOM 1356 C CA . ILE A 1 170 ? 22.006 2.640 -40.477 1.00 88.69 170 ILE A CA 1
ATOM 1357 C C . ILE A 1 170 ? 20.508 2.318 -40.373 1.00 88.69 170 ILE A C 1
ATOM 1359 O O . ILE A 1 170 ? 19.824 2.897 -39.531 1.00 88.69 170 ILE A O 1
ATOM 1363 N N . ALA A 1 171 ? 20.002 1.376 -41.182 1.00 89.50 171 ALA A N 1
ATOM 1364 C CA . ALA A 1 171 ? 18.612 0.920 -41.090 1.00 89.50 171 ALA A CA 1
ATOM 1365 C C . ALA A 1 171 ? 18.305 0.325 -39.709 1.00 89.50 171 ALA A C 1
ATOM 1367 O O . ALA A 1 171 ? 17.301 0.674 -39.090 1.00 89.50 171 ALA A O 1
ATOM 1368 N N . LEU A 1 172 ? 19.189 -0.552 -39.219 1.00 90.19 172 LEU A N 1
ATOM 1369 C CA . LEU A 1 172 ? 19.066 -1.183 -37.909 1.00 90.19 172 LEU A CA 1
ATOM 1370 C C . LEU A 1 172 ? 19.094 -0.138 -36.792 1.00 90.19 172 LEU A C 1
ATOM 1372 O O . LEU A 1 172 ? 18.239 -0.167 -35.910 1.00 90.19 172 LEU A O 1
ATOM 1376 N N . TYR A 1 173 ? 20.031 0.809 -36.849 1.00 93.44 173 TYR A N 1
ATOM 1377 C CA . TYR A 1 173 ? 20.114 1.901 -35.888 1.00 93.44 173 TYR A CA 1
ATOM 1378 C C . TYR A 1 173 ? 18.816 2.712 -35.864 1.00 93.44 173 TYR A C 1
ATOM 1380 O O . TYR A 1 173 ? 18.194 2.828 -34.814 1.00 93.44 173 TYR A O 1
ATOM 1388 N N . ALA A 1 174 ? 18.340 3.185 -37.017 1.00 91.25 174 ALA A N 1
ATOM 1389 C CA . ALA A 1 174 ? 17.115 3.973 -37.088 1.00 91.25 174 ALA A CA 1
ATOM 1390 C C . ALA A 1 174 ? 15.882 3.205 -36.576 1.00 91.25 174 ALA A C 1
ATOM 1392 O O . ALA A 1 174 ? 15.072 3.761 -35.834 1.00 91.25 174 ALA A O 1
ATOM 1393 N N . LEU A 1 175 ? 15.762 1.917 -36.919 1.00 94.31 175 LEU A N 1
ATOM 1394 C CA . LEU A 1 175 ? 14.682 1.056 -36.437 1.00 94.31 175 LEU A CA 1
ATOM 1395 C C . LEU A 1 175 ? 14.745 0.863 -34.917 1.00 94.31 175 LEU A C 1
ATOM 1397 O O . LEU A 1 175 ? 13.735 1.018 -34.234 1.00 94.31 175 LEU A O 1
ATOM 1401 N N . THR A 1 176 ? 15.921 0.531 -34.380 1.00 94.25 176 THR A N 1
ATOM 1402 C CA . THR A 1 176 ? 16.098 0.331 -32.934 1.00 94.25 176 THR A CA 1
ATOM 1403 C C . THR A 1 176 ? 15.859 1.618 -32.154 1.00 94.25 176 THR A C 1
ATOM 1405 O O . THR A 1 176 ? 15.162 1.570 -31.150 1.00 94.25 176 THR A O 1
ATOM 1408 N N . THR A 1 177 ? 16.311 2.773 -32.643 1.00 94.81 177 THR A N 1
ATOM 1409 C CA . THR A 1 177 ? 16.039 4.081 -32.028 1.00 94.81 177 THR A CA 1
ATOM 1410 C C . THR A 1 177 ? 14.546 4.412 -32.021 1.00 94.81 177 THR A C 1
ATOM 1412 O O . THR A 1 177 ? 14.016 4.804 -30.982 1.00 94.81 177 THR A O 1
ATOM 1415 N N . ALA A 1 178 ? 13.832 4.182 -33.129 1.00 95.19 178 ALA A N 1
ATOM 1416 C CA . ALA A 1 178 ? 12.380 4.368 -33.175 1.00 95.19 178 ALA A CA 1
ATOM 1417 C C . ALA A 1 178 ? 11.645 3.436 -32.190 1.00 95.19 178 ALA A C 1
ATOM 1419 O O . ALA A 1 178 ? 10.686 3.850 -31.536 1.00 95.19 178 ALA A O 1
ATOM 1420 N N . LEU A 1 179 ? 12.115 2.190 -32.044 1.00 96.56 179 LEU A N 1
ATOM 1421 C CA . LEU A 1 179 ? 11.590 1.249 -31.052 1.00 96.56 179 LEU A CA 1
ATOM 1422 C C . LEU A 1 179 ? 11.861 1.710 -29.615 1.00 96.56 179 LEU A C 1
ATOM 1424 O O . LEU A 1 179 ? 10.958 1.619 -28.786 1.00 96.56 179 LEU A O 1
ATOM 1428 N N . VAL A 1 180 ? 13.064 2.216 -29.317 1.00 96.88 180 VAL A N 1
ATOM 1429 C CA . VAL A 1 180 ? 13.403 2.777 -27.998 1.00 96.88 180 VAL A CA 1
ATOM 1430 C C . VAL A 1 180 ? 12.435 3.894 -27.649 1.00 96.88 180 VAL A C 1
ATOM 1432 O O . VAL A 1 180 ? 11.798 3.836 -26.602 1.00 96.88 180 VAL A O 1
ATOM 1435 N N . GLU A 1 181 ? 12.277 4.877 -28.533 1.00 95.94 181 GLU A N 1
ATOM 1436 C CA . GLU A 1 181 ? 11.415 6.028 -28.278 1.00 95.94 181 GLU A CA 1
ATOM 1437 C C . GLU A 1 181 ? 9.954 5.607 -28.090 1.00 95.94 181 GLU A C 1
ATOM 1439 O O . GLU A 1 181 ? 9.329 5.976 -27.097 1.00 95.94 181 GLU A O 1
ATOM 1444 N N . GLY A 1 182 ? 9.431 4.747 -28.970 1.00 96.12 182 GLY A N 1
ATOM 1445 C CA . GLY A 1 182 ? 8.069 4.230 -28.850 1.00 96.12 182 GLY A CA 1
ATOM 1446 C C . GLY A 1 182 ? 7.826 3.492 -27.529 1.00 96.12 182 GLY A C 1
ATOM 1447 O O . GLY A 1 182 ? 6.843 3.762 -26.838 1.00 96.12 182 GLY A O 1
ATOM 1448 N N . LEU A 1 183 ? 8.735 2.595 -27.135 1.00 97.31 183 LEU A N 1
ATOM 1449 C CA . LEU A 1 183 ? 8.617 1.832 -25.889 1.00 97.31 183 LEU A CA 1
ATOM 1450 C C . LEU A 1 183 ? 8.753 2.720 -24.643 1.00 97.31 183 LEU A C 1
ATOM 1452 O O . LEU A 1 183 ? 7.990 2.547 -23.688 1.00 97.31 183 LEU A O 1
ATOM 1456 N N . MET A 1 184 ? 9.674 3.689 -24.654 1.00 97.50 184 MET A N 1
ATOM 1457 C CA . MET A 1 184 ? 9.865 4.626 -23.543 1.00 97.50 184 MET A CA 1
ATOM 1458 C C . MET A 1 184 ? 8.675 5.574 -23.380 1.00 97.50 184 MET A C 1
ATOM 1460 O O . MET A 1 184 ? 8.233 5.802 -22.254 1.00 97.50 184 MET A O 1
ATOM 1464 N N . VAL A 1 185 ? 8.103 6.074 -24.480 1.00 96.75 185 VAL A N 1
ATOM 1465 C CA . VAL A 1 185 ? 6.900 6.919 -24.445 1.00 96.75 185 VAL A CA 1
ATOM 1466 C C . VAL A 1 185 ? 5.703 6.135 -23.910 1.00 96.75 185 VAL A C 1
ATOM 1468 O O . VAL A 1 185 ? 5.000 6.631 -23.031 1.00 96.75 185 VAL A O 1
ATOM 1471 N N . VAL A 1 186 ? 5.489 4.894 -24.366 1.00 96.88 186 VAL A N 1
ATOM 1472 C CA . VAL A 1 186 ? 4.404 4.037 -23.852 1.00 96.88 186 VAL A CA 1
ATOM 1473 C C . VAL A 1 186 ? 4.565 3.776 -22.353 1.00 96.88 186 VAL A C 1
ATOM 1475 O O . VAL A 1 186 ? 3.592 3.909 -21.605 1.00 96.88 186 VAL A O 1
ATOM 1478 N N . SER A 1 187 ? 5.782 3.463 -21.898 1.00 97.25 187 SER A N 1
ATOM 1479 C CA . SER A 1 187 ? 6.107 3.310 -20.474 1.00 97.25 187 SER A CA 1
ATOM 1480 C C . SER A 1 187 ? 5.763 4.579 -19.683 1.00 97.25 187 SER A C 1
ATOM 1482 O O . SER A 1 187 ? 4.961 4.536 -18.748 1.00 97.25 187 SER A O 1
ATOM 1484 N N . MET A 1 188 ? 6.286 5.731 -20.114 1.00 97.44 188 MET A N 1
ATOM 1485 C CA . MET A 1 188 ? 6.105 7.024 -19.452 1.00 97.44 188 MET A CA 1
ATOM 1486 C C . MET A 1 188 ? 4.630 7.436 -19.364 1.00 97.44 188 MET A C 1
ATOM 1488 O O . MET A 1 188 ? 4.147 7.791 -18.287 1.00 97.44 188 MET A O 1
ATOM 1492 N N . VAL A 1 189 ? 3.891 7.354 -20.475 1.00 97.00 189 VAL A N 1
ATOM 1493 C CA . VAL A 1 189 ? 2.463 7.704 -20.523 1.00 97.00 189 VAL A CA 1
ATOM 1494 C C . VAL A 1 189 ? 1.656 6.784 -19.614 1.00 97.00 189 VAL A C 1
ATOM 1496 O O . VAL A 1 189 ? 0.815 7.257 -18.851 1.00 97.00 189 VAL A O 1
ATOM 1499 N N . THR A 1 190 ? 1.938 5.479 -19.628 1.00 97.31 190 THR A N 1
ATOM 1500 C CA . THR A 1 190 ? 1.248 4.525 -18.751 1.00 97.31 190 THR A CA 1
ATOM 1501 C C . THR A 1 190 ? 1.525 4.832 -17.279 1.00 97.31 190 THR A C 1
ATOM 1503 O O . THR A 1 190 ? 0.590 4.859 -16.478 1.00 97.31 190 THR A O 1
ATOM 1506 N N . CYS A 1 191 ? 2.772 5.146 -16.912 1.00 97.88 191 CYS A N 1
ATOM 1507 C CA . CYS A 1 191 ? 3.120 5.563 -15.554 1.00 97.88 191 CYS A CA 1
ATOM 1508 C C . CYS A 1 191 ? 2.408 6.858 -15.134 1.00 97.88 191 CYS A C 1
ATOM 1510 O O . CYS A 1 191 ? 1.900 6.933 -14.014 1.00 97.88 191 CYS A O 1
ATOM 1512 N N . ALA A 1 192 ? 2.306 7.850 -16.023 1.00 97.06 192 ALA A N 1
ATOM 1513 C CA . ALA A 1 192 ? 1.591 9.098 -15.754 1.00 97.06 192 ALA A CA 1
ATOM 1514 C C . ALA A 1 192 ? 0.081 8.874 -15.552 1.00 97.06 192 ALA A C 1
ATOM 1516 O O . ALA A 1 192 ? -0.516 9.435 -14.629 1.00 97.06 192 ALA A O 1
ATOM 1517 N N . LEU A 1 193 ? -0.538 8.009 -16.365 1.00 97.44 193 LEU A N 1
ATOM 1518 C CA . LEU A 1 193 ? -1.945 7.631 -16.207 1.00 97.44 193 LEU A CA 1
ATOM 1519 C C . LEU A 1 193 ? -2.183 6.884 -14.890 1.00 97.44 193 LEU A C 1
ATOM 1521 O O . LEU A 1 193 ? -3.136 7.194 -14.174 1.00 97.44 193 LEU A O 1
ATOM 1525 N N . LEU A 1 194 ? -1.302 5.943 -14.537 1.00 97.38 194 LEU A N 1
ATOM 1526 C CA . LEU A 1 194 ? -1.359 5.230 -13.259 1.00 97.38 194 LEU A CA 1
ATOM 1527 C C . LEU A 1 194 ? -1.237 6.185 -12.072 1.00 97.38 194 LEU A C 1
ATOM 1529 O O . LEU A 1 194 ? -2.023 6.088 -11.130 1.00 97.38 194 LEU A O 1
ATOM 1533 N N . LEU A 1 195 ? -0.314 7.144 -12.139 1.00 97.00 195 LEU A N 1
ATOM 1534 C CA . LEU A 1 195 ? -0.160 8.169 -11.115 1.00 97.00 195 LEU A CA 1
ATOM 1535 C C . LEU A 1 195 ? -1.439 9.010 -10.969 1.00 97.00 195 LEU A C 1
ATOM 1537 O O . LEU A 1 195 ? -1.913 9.228 -9.855 1.00 97.00 195 LEU A O 1
ATOM 1541 N N . GLY A 1 196 ? -2.055 9.417 -12.083 1.00 96.44 196 GLY A N 1
ATOM 1542 C CA . GLY A 1 196 ? -3.336 10.129 -12.072 1.00 96.44 196 GLY A CA 1
ATOM 1543 C C . GLY A 1 196 ? -4.471 9.319 -11.433 1.00 96.44 196 GLY A C 1
ATOM 1544 O O . GLY A 1 196 ? -5.261 9.859 -10.654 1.00 96.44 196 GLY A O 1
ATOM 1545 N N . ILE A 1 197 ? -4.533 8.013 -11.710 1.00 96.31 197 ILE A N 1
ATOM 1546 C CA . ILE A 1 197 ? -5.505 7.089 -11.108 1.00 96.31 197 ILE A CA 1
ATOM 1547 C C . ILE A 1 197 ? -5.285 6.983 -9.593 1.00 96.31 197 ILE A C 1
ATOM 1549 O O . ILE A 1 197 ? -6.245 7.127 -8.833 1.00 96.31 197 ILE A O 1
ATOM 1553 N N . ILE A 1 198 ? -4.039 6.786 -9.146 1.00 95.69 198 ILE A N 1
ATOM 1554 C CA . ILE A 1 198 ? -3.693 6.685 -7.721 1.00 95.69 198 ILE A CA 1
ATOM 1555 C C . ILE A 1 198 ? -4.051 7.973 -6.984 1.00 95.69 198 ILE A C 1
ATOM 1557 O O . ILE A 1 198 ? -4.707 7.908 -5.952 1.00 95.69 198 ILE A O 1
ATOM 1561 N N . LEU A 1 199 ? -3.694 9.145 -7.514 1.00 93.00 199 LEU A N 1
ATOM 1562 C CA . LEU A 1 199 ? -3.994 10.426 -6.863 1.00 93.00 199 LEU A CA 1
ATOM 1563 C C . LEU A 1 199 ? -5.502 10.694 -6.773 1.00 93.00 199 LEU A C 1
ATOM 1565 O O . LEU A 1 199 ? -5.985 11.239 -5.777 1.00 93.00 199 LEU A O 1
ATOM 1569 N N . LYS A 1 200 ? -6.267 10.291 -7.795 1.00 94.12 200 LYS A N 1
ATOM 1570 C CA . LYS A 1 200 ? -7.728 10.424 -7.795 1.00 94.12 200 LYS A CA 1
ATOM 1571 C C . LYS A 1 200 ? -8.380 9.518 -6.750 1.00 94.12 200 LYS A C 1
ATOM 1573 O O . LYS A 1 200 ? -9.302 9.950 -6.063 1.00 94.12 200 LYS A O 1
ATOM 1578 N N . ILE A 1 201 ? -7.912 8.279 -6.631 1.00 91.19 201 ILE A N 1
ATOM 1579 C CA . ILE A 1 201 ? -8.508 7.257 -5.758 1.00 91.19 201 ILE A CA 1
ATOM 1580 C C . ILE A 1 201 ? -7.962 7.351 -4.330 1.00 91.19 201 ILE A C 1
ATOM 1582 O O . ILE A 1 201 ? -8.690 7.053 -3.389 1.00 91.19 201 ILE A O 1
ATOM 1586 N N . GLY A 1 202 ? -6.753 7.882 -4.143 1.00 87.25 202 GLY A N 1
ATOM 1587 C CA . GLY A 1 202 ? -6.151 8.198 -2.845 1.00 87.25 202 GLY A CA 1
ATOM 1588 C C . GLY A 1 202 ? -7.106 8.966 -1.930 1.00 87.25 202 GLY A C 1
ATOM 1589 O O . GLY A 1 202 ? -7.279 8.620 -0.767 1.00 87.25 202 GLY A O 1
ATOM 1590 N N . LYS A 1 203 ? -7.831 9.938 -2.499 1.00 86.56 203 LYS A N 1
ATOM 1591 C CA . LYS A 1 203 ? -8.848 10.729 -1.787 1.00 86.56 203 LYS A CA 1
ATOM 1592 C C . LYS A 1 203 ? -10.056 9.911 -1.325 1.00 86.56 203 LYS A C 1
ATOM 1594 O O . LYS A 1 203 ? -10.731 10.307 -0.387 1.00 86.56 203 LYS A O 1
ATOM 1599 N N . THR A 1 204 ? -10.349 8.795 -1.988 1.00 85.94 204 THR A N 1
ATOM 1600 C CA . THR A 1 204 ? -11.517 7.955 -1.683 1.00 85.94 204 THR A CA 1
ATOM 1601 C C . THR A 1 204 ? -11.262 6.926 -0.585 1.00 85.94 204 THR A C 1
ATOM 1603 O O . THR A 1 204 ? -12.230 6.472 0.013 1.00 85.94 204 THR A O 1
ATOM 1606 N N . PHE A 1 205 ? -10.000 6.596 -0.279 1.00 82.12 205 PHE A N 1
ATOM 1607 C CA . PHE A 1 205 ? -9.660 5.680 0.823 1.00 82.12 205 PHE A CA 1
ATOM 1608 C C . PHE A 1 205 ? -9.831 6.312 2.211 1.00 82.12 205 PHE A C 1
ATOM 1610 O O . PHE A 1 205 ? -9.867 5.602 3.210 1.00 82.12 205 PHE A O 1
ATOM 1617 N N . VAL A 1 206 ? -9.957 7.639 2.280 1.00 81.88 206 VAL A N 1
ATOM 1618 C CA . VAL A 1 206 ? -10.221 8.387 3.514 1.00 81.88 206 VAL A CA 1
ATOM 1619 C C . VAL A 1 206 ? -11.663 8.882 3.469 1.00 81.88 206 VAL A C 1
ATOM 1621 O O . VAL A 1 206 ? -11.924 10.071 3.311 1.00 81.88 206 VAL A O 1
ATOM 1624 N N . SER A 1 207 ? -12.624 7.958 3.508 1.00 89.81 207 SER A N 1
ATOM 1625 C CA . SER A 1 207 ? -14.036 8.333 3.608 1.00 89.81 207 SER A CA 1
ATOM 1626 C C . SER A 1 207 ? -14.558 8.070 5.017 1.00 89.81 207 SER A C 1
ATOM 1628 O O . SER A 1 207 ? -14.419 6.968 5.542 1.00 89.81 207 SER A O 1
ATOM 1630 N N . GLU A 1 208 ? -15.205 9.075 5.612 1.00 91.50 208 GLU A N 1
ATOM 1631 C CA . GLU A 1 208 ? -15.810 8.972 6.951 1.00 91.50 208 GLU A CA 1
ATOM 1632 C C . GLU A 1 208 ? -16.831 7.829 7.032 1.00 91.50 208 GLU A C 1
ATOM 1634 O O . GLU A 1 208 ? -16.990 7.185 8.065 1.00 91.50 208 GLU A O 1
ATOM 1639 N N . ARG A 1 209 ? -17.508 7.533 5.918 1.00 92.94 209 ARG A N 1
ATOM 1640 C CA . ARG A 1 209 ? -18.471 6.434 5.842 1.00 92.94 209 ARG A CA 1
ATOM 1641 C C . ARG A 1 209 ? -17.804 5.064 5.985 1.00 92.94 209 ARG A C 1
ATOM 1643 O O . ARG A 1 209 ? -18.347 4.199 6.660 1.00 92.94 209 ARG A O 1
ATOM 1650 N N . GLU A 1 210 ? -16.644 4.860 5.363 1.00 90.62 210 GLU A N 1
ATOM 1651 C CA . GLU A 1 210 ? -15.898 3.602 5.505 1.00 90.62 210 GLU A CA 1
ATOM 1652 C C . GLU A 1 210 ? -15.290 3.459 6.894 1.00 90.62 210 GLU A C 1
ATOM 1654 O O . GLU A 1 210 ? -15.272 2.351 7.428 1.00 90.62 210 GLU A O 1
ATOM 1659 N N . GLU A 1 211 ? -14.866 4.571 7.496 1.00 93.88 211 GLU A N 1
ATOM 1660 C CA . GLU A 1 211 ? -14.463 4.591 8.897 1.00 93.88 211 GLU A CA 1
ATOM 1661 C C . GLU A 1 211 ? -15.619 4.134 9.794 1.00 93.88 211 GLU A C 1
ATOM 1663 O O . GLU A 1 211 ? -15.443 3.208 10.578 1.00 93.88 211 GLU A O 1
ATOM 1668 N N . GLN A 1 212 ? -16.819 4.702 9.638 1.00 94.50 212 GLN A N 1
ATOM 1669 C CA . GLN A 1 212 ? -18.002 4.308 10.414 1.00 94.50 212 GLN A CA 1
ATOM 1670 C C . GLN A 1 212 ? -18.352 2.822 10.245 1.00 94.50 212 GLN A C 1
ATOM 1672 O O . GLN A 1 212 ? -18.581 2.130 11.240 1.00 94.50 212 GLN A O 1
ATOM 1677 N N . ASP A 1 213 ? -18.353 2.315 9.008 1.00 94.56 213 ASP A N 1
ATOM 1678 C CA . ASP A 1 213 ? -18.611 0.899 8.720 1.00 94.56 213 ASP A CA 1
ATOM 1679 C C . ASP A 1 213 ? -17.548 -0.011 9.367 1.00 94.56 213 ASP A C 1
ATOM 1681 O O . ASP A 1 213 ? -17.872 -1.078 9.899 1.00 94.56 213 ASP A O 1
ATOM 1685 N N . PHE A 1 214 ? -16.279 0.413 9.355 1.00 94.50 214 PHE A N 1
ATOM 1686 C CA . PHE A 1 214 ? -15.180 -0.293 10.008 1.00 94.50 214 PHE A CA 1
ATOM 1687 C C . PHE A 1 214 ? -15.320 -0.278 11.536 1.00 94.50 214 PHE A C 1
ATOM 1689 O O . PHE A 1 214 ? -15.242 -1.338 12.156 1.00 94.50 214 PHE A O 1
ATOM 1696 N N . MET A 1 215 ? -15.614 0.876 12.145 1.00 94.69 215 MET A N 1
ATOM 1697 C CA . MET A 1 215 ? -15.860 0.987 13.590 1.00 94.69 215 MET A CA 1
ATOM 1698 C C . MET A 1 215 ? -17.016 0.083 14.023 1.00 94.69 215 MET A C 1
ATOM 1700 O O . MET A 1 215 ? -16.895 -0.651 15.002 1.00 94.69 215 MET A O 1
ATOM 1704 N N . ALA A 1 216 ? -18.119 0.072 13.268 1.00 94.88 216 ALA A N 1
ATOM 1705 C CA . ALA A 1 216 ? -19.259 -0.798 13.544 1.00 94.88 216 ALA A CA 1
ATOM 1706 C C . ALA A 1 216 ? -18.881 -2.289 13.469 1.00 94.88 216 ALA A C 1
ATOM 1708 O O . ALA A 1 216 ? -19.333 -3.090 14.293 1.00 94.88 216 ALA A O 1
ATOM 1709 N N . ALA A 1 217 ? -18.026 -2.672 12.514 1.00 95.25 217 ALA A N 1
ATOM 1710 C CA . ALA A 1 217 ? -17.506 -4.032 12.414 1.00 95.25 217 ALA A CA 1
ATOM 1711 C C . ALA A 1 217 ? -16.593 -4.397 13.597 1.00 95.25 217 ALA A C 1
ATOM 1713 O O . ALA A 1 217 ? -16.719 -5.503 14.124 1.00 95.25 217 ALA A O 1
ATOM 1714 N N . CYS A 1 218 ? -15.729 -3.482 14.050 1.00 94.44 218 CYS A N 1
ATOM 1715 C CA . CYS A 1 218 ? -14.873 -3.670 15.226 1.00 94.44 218 CYS A CA 1
ATOM 1716 C C . CYS A 1 218 ? -15.686 -3.826 16.513 1.00 94.44 218 CYS A C 1
ATOM 1718 O O . CYS A 1 218 ? -15.448 -4.760 17.272 1.00 94.44 218 CYS A O 1
ATOM 1720 N N . LEU A 1 219 ? -16.704 -2.991 16.730 1.00 92.75 219 LEU A N 1
ATOM 1721 C CA . LEU A 1 219 ? -17.593 -3.121 17.890 1.00 92.75 219 LEU A CA 1
ATOM 1722 C C . LEU A 1 219 ? -18.334 -4.461 17.883 1.00 92.75 219 LEU A C 1
ATOM 1724 O O . LEU A 1 219 ? -18.403 -5.152 18.901 1.00 92.75 219 LEU A O 1
ATOM 1728 N N . ARG A 1 220 ? -18.845 -4.870 16.715 1.00 95.38 220 ARG A N 1
ATOM 1729 C CA . ARG A 1 220 ? -19.482 -6.181 16.553 1.00 95.38 220 ARG A CA 1
ATOM 1730 C C . ARG A 1 220 ? -18.498 -7.324 16.806 1.00 95.38 220 ARG A C 1
ATOM 1732 O O . ARG A 1 220 ? -18.898 -8.341 17.367 1.00 95.38 220 ARG A O 1
ATOM 1739 N N . PHE A 1 221 ? -17.243 -7.161 16.396 1.00 94.12 221 PHE A N 1
ATOM 1740 C CA . PHE A 1 221 ? -16.175 -8.116 16.665 1.00 94.12 221 PHE A CA 1
ATOM 1741 C C . PHE A 1 221 ? -15.895 -8.223 18.165 1.00 94.12 221 PHE A C 1
ATOM 1743 O O . PHE A 1 221 ? -15.949 -9.328 18.686 1.00 94.12 221 PHE A O 1
ATOM 1750 N N . CYS A 1 222 ? -15.712 -7.110 18.882 1.00 91.94 222 CYS A N 1
ATOM 1751 C CA . CYS A 1 222 ? -15.507 -7.119 20.334 1.00 91.94 222 CYS A CA 1
ATOM 1752 C C . CYS A 1 222 ? -16.660 -7.811 21.079 1.00 91.94 222 CYS A C 1
ATOM 1754 O O . CYS A 1 222 ? -16.422 -8.587 22.000 1.00 91.94 222 CYS A O 1
ATOM 1756 N N . ALA A 1 223 ? -17.906 -7.593 20.644 1.00 91.56 223 ALA A N 1
ATOM 1757 C CA . ALA A 1 223 ? -19.083 -8.220 21.247 1.00 91.56 223 ALA A CA 1
ATOM 1758 C C . ALA A 1 223 ? -19.188 -9.739 20.995 1.00 91.56 223 ALA A C 1
ATOM 1760 O O . ALA A 1 223 ? -19.880 -10.443 21.733 1.00 91.56 223 ALA A O 1
ATOM 1761 N N . LEU A 1 224 ? -18.556 -10.248 19.933 1.00 94.44 224 LEU A N 1
ATOM 1762 C CA . LEU A 1 224 ? -18.652 -11.646 19.499 1.00 94.44 224 LEU A CA 1
ATOM 1763 C C . LEU A 1 224 ? -17.316 -12.396 19.560 1.00 94.44 224 LEU A C 1
ATOM 1765 O O . LEU A 1 224 ? -17.274 -13.552 19.142 1.00 94.44 224 LEU A O 1
ATOM 1769 N N . TYR A 1 225 ? -16.257 -11.755 20.054 1.00 92.00 225 TYR A N 1
ATOM 1770 C CA . TYR A 1 225 ? -14.887 -12.239 19.954 1.00 92.00 225 TYR A CA 1
ATOM 1771 C C . TYR A 1 225 ? -14.719 -13.621 20.586 1.00 92.00 225 TYR A C 1
ATOM 1773 O O . TYR A 1 225 ? -15.038 -13.838 21.758 1.00 92.00 225 TYR A O 1
ATOM 1781 N N . GLN A 1 226 ? -14.164 -14.549 19.809 1.00 92.38 226 GLN A N 1
ATOM 1782 C CA . GLN A 1 226 ? -13.684 -15.834 20.292 1.00 92.38 226 GLN A CA 1
ATOM 1783 C C . GLN A 1 226 ? -12.173 -15.932 20.104 1.00 92.38 226 GLN A C 1
ATOM 1785 O O . GLN A 1 226 ? -11.583 -15.372 19.180 1.00 92.38 226 GLN A O 1
ATOM 1790 N N . ARG A 1 227 ? -11.517 -16.675 20.998 1.00 89.12 227 ARG A N 1
ATOM 1791 C CA . ARG A 1 227 ? -10.067 -16.870 20.938 1.00 89.12 227 ARG A CA 1
ATOM 1792 C C . ARG A 1 227 ? -9.682 -17.518 19.603 1.00 89.12 227 ARG A C 1
ATOM 1794 O O . ARG A 1 227 ? -10.046 -18.661 19.347 1.00 89.12 227 ARG A O 1
ATOM 1801 N N . GLY A 1 228 ? -8.900 -16.798 18.801 1.00 88.25 228 GLY A N 1
ATOM 1802 C CA . GLY A 1 228 ? -8.468 -17.227 17.467 1.00 88.25 228 GLY A CA 1
ATOM 1803 C C . GLY A 1 228 ? -9.164 -16.499 16.315 1.00 88.25 228 GLY A C 1
ATOM 1804 O O . GLY A 1 228 ? -8.695 -16.604 15.178 1.00 88.25 228 GLY A O 1
ATOM 1805 N N . ASP A 1 229 ? -10.215 -15.724 16.592 1.00 88.56 229 ASP A N 1
ATOM 1806 C CA . ASP A 1 229 ? -10.817 -14.853 15.591 1.00 88.56 229 ASP A CA 1
ATOM 1807 C C . ASP A 1 229 ? -9.846 -13.729 15.203 1.00 88.56 229 ASP A C 1
ATOM 1809 O O . ASP A 1 229 ? -9.077 -13.216 16.021 1.00 88.56 229 ASP A O 1
ATOM 1813 N N . ARG A 1 230 ? -9.870 -13.344 13.925 1.00 87.19 230 ARG A N 1
ATOM 1814 C CA . ARG A 1 230 ? -9.030 -12.265 13.391 1.00 87.19 230 ARG A CA 1
ATOM 1815 C C . ARG A 1 230 ? -9.798 -10.949 13.377 1.00 87.19 230 ARG A C 1
ATOM 1817 O O . ARG A 1 230 ? -10.988 -10.983 13.059 1.00 87.19 230 ARG A O 1
ATOM 1824 N N . PRO A 1 231 ? -9.128 -9.808 13.627 1.00 90.00 231 PRO A N 1
ATOM 1825 C CA . PRO A 1 231 ? -9.770 -8.513 13.499 1.00 90.00 231 PRO A CA 1
ATOM 1826 C C . PRO A 1 231 ? -10.455 -8.337 12.147 1.00 90.00 231 PRO A C 1
ATOM 1828 O O . PRO A 1 231 ? -9.949 -8.835 11.132 1.00 90.00 231 PRO A O 1
ATOM 1831 N N . PRO A 1 232 ? -11.560 -7.577 12.106 1.00 91.94 232 PRO A N 1
ATOM 1832 C CA . PRO A 1 232 ? -12.098 -7.123 10.840 1.00 91.94 232 PRO A CA 1
ATOM 1833 C C . PRO A 1 232 ? -11.030 -6.308 10.100 1.00 91.94 232 PRO A C 1
ATOM 1835 O O . PRO A 1 232 ? -10.318 -5.497 10.688 1.00 91.94 232 PRO A O 1
ATOM 1838 N N . GLN A 1 233 ? -10.923 -6.538 8.794 1.00 90.25 233 GLN A N 1
ATOM 1839 C CA . GLN A 1 233 ? -10.088 -5.745 7.898 1.00 90.25 233 GLN A CA 1
ATOM 1840 C C . GLN A 1 233 ? -10.969 -4.765 7.114 1.00 90.25 233 GLN A C 1
ATOM 1842 O O . GLN A 1 233 ? -12.127 -5.084 6.809 1.00 90.25 233 GLN A O 1
ATOM 1847 N N . PRO A 1 234 ? -10.449 -3.577 6.765 1.00 90.62 234 PRO A N 1
ATOM 1848 C CA . PRO A 1 234 ? -11.170 -2.646 5.913 1.00 90.62 234 PRO A CA 1
ATOM 1849 C C . PRO A 1 234 ? -11.470 -3.285 4.552 1.00 90.62 234 PRO A C 1
ATOM 1851 O O . PRO A 1 234 ? -10.625 -3.941 3.945 1.00 90.62 234 PRO A O 1
ATOM 1854 N N . ARG A 1 235 ? -12.696 -3.085 4.051 1.00 86.94 235 ARG A N 1
ATOM 1855 C CA . ARG A 1 235 ? -13.163 -3.693 2.789 1.00 86.94 235 ARG A CA 1
ATOM 1856 C C . ARG A 1 235 ? -12.367 -3.244 1.566 1.00 86.94 235 ARG A C 1
ATOM 1858 O O . ARG A 1 235 ? -12.304 -3.976 0.582 1.00 86.94 235 ARG A O 1
ATOM 1865 N N . LYS A 1 236 ? -11.823 -2.030 1.607 1.00 86.88 236 LYS A N 1
ATOM 1866 C CA . LYS A 1 236 ? -11.017 -1.453 0.537 1.00 86.88 236 LYS A CA 1
ATOM 1867 C C . LYS A 1 236 ? -9.611 -1.223 1.070 1.00 86.88 236 LYS A C 1
ATOM 1869 O O . LYS A 1 236 ? -9.390 -0.304 1.850 1.00 86.88 236 LYS A O 1
ATOM 1874 N N . SER A 1 237 ? -8.672 -2.059 0.647 1.00 90.56 237 SER A N 1
ATOM 1875 C CA . SER A 1 237 ? -7.245 -1.791 0.809 1.00 90.56 237 SER A CA 1
ATOM 1876 C C . SER A 1 237 ? -6.669 -1.271 -0.503 1.00 90.56 237 SER A C 1
ATOM 1878 O O . SER A 1 237 ? -7.138 -1.631 -1.593 1.00 90.56 237 SER A O 1
ATOM 1880 N N . PHE A 1 238 ? -5.647 -0.421 -0.407 1.00 92.81 238 PHE A N 1
ATOM 1881 C CA . PHE A 1 238 ? -4.927 0.044 -1.587 1.00 92.81 238 PHE A CA 1
ATOM 1882 C C . PHE A 1 238 ? -4.292 -1.131 -2.341 1.00 92.81 238 PHE A C 1
ATOM 1884 O O . PHE A 1 238 ? -4.392 -1.188 -3.563 1.00 92.81 238 PHE A O 1
ATOM 1891 N N . GLU A 1 239 ? -3.739 -2.111 -1.622 1.00 89.88 239 GLU A N 1
ATOM 1892 C CA . GLU A 1 239 ? -3.160 -3.328 -2.200 1.00 89.88 239 GLU A CA 1
ATOM 1893 C C . GLU A 1 239 ? -4.158 -4.090 -3.087 1.00 89.88 239 GLU A C 1
ATOM 1895 O O . GLU A 1 239 ? -3.839 -4.432 -4.226 1.00 89.88 239 GLU A O 1
ATOM 1900 N N . ALA A 1 240 ? -5.389 -4.314 -2.608 1.00 88.12 240 ALA A N 1
ATOM 1901 C CA . ALA A 1 240 ? -6.413 -5.020 -3.378 1.00 88.12 240 ALA A CA 1
ATOM 1902 C C . ALA A 1 240 ? -6.840 -4.225 -4.620 1.00 88.12 240 ALA A C 1
ATOM 1904 O O . ALA A 1 240 ? -7.034 -4.793 -5.697 1.00 88.12 240 ALA A O 1
ATOM 1905 N N . PHE A 1 241 ? -6.957 -2.900 -4.488 1.00 93.31 241 PHE A N 1
ATOM 1906 C CA . PHE A 1 241 ? -7.234 -2.018 -5.618 1.00 93.31 241 PHE A CA 1
ATOM 1907 C C . PHE A 1 241 ? -6.106 -2.060 -6.662 1.00 93.31 241 PHE A C 1
ATOM 1909 O O . PHE A 1 241 ? -6.370 -2.239 -7.855 1.00 93.31 241 PHE A O 1
ATOM 1916 N N . TRP A 1 242 ? -4.859 -1.926 -6.213 1.00 94.38 242 TRP A N 1
ATOM 1917 C CA . TRP A 1 242 ? -3.672 -1.937 -7.055 1.00 94.38 242 TRP A CA 1
ATOM 1918 C C . TRP A 1 242 ? -3.552 -3.261 -7.811 1.00 94.38 242 TRP A C 1
ATOM 1920 O O . TRP A 1 242 ? -3.462 -3.249 -9.039 1.00 94.38 242 TRP A O 1
ATOM 1930 N N . ALA A 1 243 ? -3.666 -4.391 -7.109 1.00 90.62 243 ALA A N 1
ATOM 1931 C CA . ALA A 1 243 ? -3.636 -5.726 -7.702 1.00 90.62 243 ALA A CA 1
ATOM 1932 C C . ALA A 1 243 ? -4.726 -5.916 -8.771 1.00 90.62 243 ALA A C 1
ATOM 1934 O O . ALA A 1 243 ? -4.461 -6.460 -9.841 1.00 90.62 243 ALA A O 1
ATOM 1935 N N . ALA A 1 244 ? -5.945 -5.435 -8.511 1.00 89.44 244 ALA A N 1
ATOM 1936 C CA . ALA A 1 244 ? -7.075 -5.626 -9.416 1.00 89.44 244 ALA A CA 1
ATOM 1937 C C . ALA A 1 244 ? -7.045 -4.721 -10.659 1.00 89.44 244 ALA A C 1
ATOM 1939 O O . ALA A 1 244 ? -7.609 -5.090 -11.691 1.00 89.44 244 ALA A O 1
ATOM 1940 N N . ARG A 1 245 ? -6.478 -3.511 -10.568 1.00 94.12 245 ARG A N 1
ATOM 1941 C CA . ARG A 1 245 ? -6.625 -2.482 -11.618 1.00 94.12 245 ARG A CA 1
ATOM 1942 C C . ARG A 1 245 ? -5.320 -1.962 -12.196 1.00 94.12 245 ARG A C 1
ATOM 1944 O O . ARG A 1 245 ? -5.290 -1.627 -13.376 1.00 94.12 245 ARG A O 1
ATOM 1951 N N . CYS A 1 246 ? -4.279 -1.859 -11.385 1.00 95.75 246 CYS A N 1
ATOM 1952 C CA . CYS A 1 246 ? -3.053 -1.161 -11.756 1.00 95.75 246 CYS A CA 1
ATOM 1953 C C . CYS A 1 246 ? -1.910 -2.120 -12.080 1.00 95.75 246 CYS A C 1
ATOM 1955 O O . CYS A 1 246 ? -1.120 -1.823 -12.969 1.00 95.75 246 CYS A O 1
ATOM 1957 N N . GLU A 1 247 ? -1.844 -3.271 -11.409 1.00 94.06 247 GLU A N 1
ATOM 1958 C CA . GLU A 1 247 ? -0.714 -4.201 -11.482 1.00 94.06 247 GLU A CA 1
ATOM 1959 C C . GLU A 1 247 ? -0.412 -4.648 -12.918 1.00 94.06 247 GLU A C 1
ATOM 1961 O O . GLU A 1 247 ? 0.737 -4.600 -13.349 1.00 94.06 247 GLU A O 1
ATOM 1966 N N . GLY A 1 248 ? -1.435 -5.005 -13.701 1.00 93.38 248 GLY A N 1
ATOM 1967 C CA . GLY A 1 248 ? -1.247 -5.420 -15.096 1.00 93.38 248 GLY A CA 1
ATOM 1968 C C . GLY A 1 248 ? -0.670 -4.310 -15.981 1.00 93.38 248 GLY A C 1
ATOM 1969 O O . GLY A 1 248 ? 0.297 -4.531 -16.709 1.00 93.38 248 GLY A O 1
ATOM 1970 N N . SER A 1 249 ? -1.223 -3.100 -15.886 1.00 96.38 249 SER A N 1
ATOM 1971 C CA . SER A 1 249 ? -0.749 -1.935 -16.645 1.00 96.38 249 SER A CA 1
ATOM 1972 C C . SER A 1 249 ? 0.646 -1.495 -16.206 1.00 96.38 249 SER A C 1
ATOM 1974 O O . SER A 1 249 ? 1.464 -1.104 -17.034 1.00 96.38 249 SER A O 1
ATOM 1976 N N . TRP A 1 250 ? 0.938 -1.581 -14.908 1.00 96.12 250 TRP A N 1
ATOM 1977 C CA . TRP A 1 250 ? 2.252 -1.268 -14.362 1.00 96.12 250 TRP A CA 1
ATOM 1978 C C . TRP A 1 250 ? 3.310 -2.267 -14.844 1.00 96.12 250 TRP A C 1
ATOM 1980 O O . TRP A 1 250 ? 4.373 -1.854 -15.302 1.00 96.12 250 TRP A O 1
ATOM 1990 N N . GLN A 1 251 ? 3.000 -3.566 -14.834 1.00 94.31 251 GLN A N 1
ATOM 1991 C CA . GLN A 1 251 ? 3.887 -4.600 -15.370 1.00 94.31 251 GLN A CA 1
ATOM 1992 C C . GLN A 1 251 ? 4.145 -4.400 -16.865 1.00 94.31 251 GLN A C 1
ATOM 1994 O O . GLN A 1 251 ? 5.281 -4.561 -17.304 1.00 94.31 251 GLN A O 1
ATOM 1999 N N . LEU A 1 252 ? 3.125 -4.013 -17.639 1.00 94.56 252 LEU A N 1
ATOM 2000 C CA . LEU A 1 252 ? 3.297 -3.671 -19.051 1.00 94.56 252 LEU A CA 1
ATOM 2001 C C . LEU A 1 252 ? 4.233 -2.467 -19.225 1.00 94.56 252 LEU A C 1
ATOM 2003 O O . LEU A 1 252 ? 5.171 -2.543 -20.012 1.00 94.56 252 LEU A O 1
ATOM 2007 N N . ALA A 1 253 ? 4.025 -1.385 -18.467 1.00 96.50 253 ALA A N 1
ATOM 2008 C CA . ALA A 1 253 ? 4.882 -0.200 -18.516 1.00 96.50 253 ALA A CA 1
ATOM 2009 C C . ALA A 1 253 ? 6.339 -0.541 -18.174 1.00 96.50 253 ALA A C 1
ATOM 2011 O O . ALA A 1 253 ? 7.257 -0.174 -18.907 1.00 96.50 253 ALA A O 1
ATOM 2012 N N . PHE A 1 254 ? 6.545 -1.319 -17.110 1.00 95.31 254 PHE A N 1
ATOM 2013 C CA . PHE A 1 254 ? 7.860 -1.802 -16.708 1.00 95.31 254 PHE A CA 1
ATOM 2014 C C . PHE A 1 254 ? 8.508 -2.664 -17.800 1.00 95.31 254 PHE A C 1
ATOM 2016 O O . PHE A 1 254 ? 9.662 -2.438 -18.154 1.00 95.31 254 PHE A O 1
ATOM 2023 N N . GLN A 1 255 ? 7.764 -3.596 -18.405 1.00 95.06 255 GLN A N 1
ATOM 2024 C CA . GLN A 1 255 ? 8.258 -4.413 -19.517 1.00 95.06 255 GLN A CA 1
ATOM 2025 C C . GLN A 1 255 ? 8.631 -3.564 -20.737 1.00 95.06 255 GLN A C 1
ATOM 2027 O O . GLN A 1 255 ? 9.699 -3.775 -21.309 1.00 95.06 255 GLN A O 1
ATOM 2032 N N . CYS A 1 256 ? 7.805 -2.583 -21.111 1.00 96.56 256 CYS A N 1
ATOM 2033 C CA . CYS A 1 256 ? 8.125 -1.634 -22.176 1.00 96.56 256 CYS A CA 1
ATOM 2034 C C . CYS A 1 256 ? 9.410 -0.859 -21.860 1.00 96.56 256 CYS A C 1
ATOM 2036 O O . CYS A 1 256 ? 10.287 -0.784 -22.717 1.00 96.56 256 CYS A O 1
ATOM 2038 N N . CYS A 1 257 ? 9.577 -0.367 -20.628 1.00 97.06 257 CYS A N 1
ATOM 2039 C CA . CYS A 1 257 ? 10.811 0.284 -20.189 1.00 97.06 2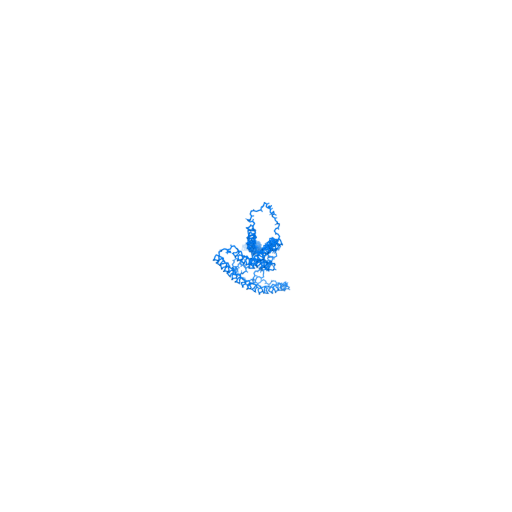57 CYS A CA 1
ATOM 2040 C C . CYS A 1 257 ? 12.025 -0.649 -20.339 1.00 97.06 257 CYS A C 1
ATOM 2042 O O . CYS A 1 257 ? 13.040 -0.268 -20.917 1.00 97.06 257 CYS A O 1
ATOM 2044 N N . CYS A 1 258 ? 11.938 -1.891 -19.858 1.00 96.06 258 CYS A N 1
ATOM 2045 C CA . CYS A 1 258 ? 13.049 -2.844 -19.903 1.00 96.06 258 CYS A CA 1
ATOM 2046 C C . CYS A 1 258 ? 13.414 -3.280 -21.330 1.00 96.06 258 CYS A C 1
ATOM 2048 O O . CYS A 1 258 ? 14.601 -3.397 -21.662 1.00 96.06 258 CYS A O 1
ATOM 2050 N N . LEU A 1 259 ? 12.412 -3.493 -22.186 1.00 96.19 259 LEU A N 1
ATOM 2051 C CA . LEU A 1 259 ? 12.613 -3.752 -23.612 1.00 96.19 259 LEU A CA 1
ATOM 2052 C C . LEU A 1 259 ? 13.207 -2.529 -24.315 1.00 96.19 259 LEU A C 1
ATOM 2054 O O . LEU A 1 259 ? 14.114 -2.688 -25.127 1.00 96.19 259 LEU A O 1
ATOM 2058 N N . GLY A 1 260 ? 12.775 -1.320 -23.947 1.00 97.25 260 GLY A N 1
ATOM 2059 C CA . GLY A 1 260 ? 13.343 -0.065 -24.432 1.00 97.25 260 GLY A CA 1
ATOM 2060 C C . GLY A 1 260 ? 14.829 0.066 -24.091 1.00 97.25 260 GLY A C 1
ATOM 2061 O O . GLY A 1 260 ? 15.628 0.359 -24.973 1.00 97.25 260 GLY A O 1
ATOM 2062 N N . VAL A 1 261 ? 15.237 -0.236 -22.851 1.00 96.81 261 VAL A N 1
ATOM 2063 C CA . VAL A 1 261 ? 16.661 -0.227 -22.452 1.00 96.81 261 VAL A CA 1
ATOM 2064 C C . VAL A 1 261 ? 17.459 -1.246 -23.269 1.00 96.81 261 VAL A C 1
ATOM 2066 O O . VAL A 1 261 ? 18.562 -0.959 -23.726 1.00 96.81 261 VAL A O 1
ATOM 2069 N N . THR A 1 262 ? 16.887 -2.425 -23.512 1.00 96.12 262 THR A N 1
ATOM 2070 C CA . THR A 1 262 ? 17.539 -3.468 -24.315 1.00 96.12 262 THR A CA 1
ATOM 2071 C C . THR A 1 262 ? 17.722 -3.016 -25.765 1.00 96.12 262 THR A C 1
ATOM 2073 O O . THR A 1 262 ? 18.814 -3.139 -26.317 1.00 96.12 262 THR A O 1
ATOM 2076 N N . ALA A 1 263 ? 16.684 -2.431 -26.370 1.00 96.31 263 ALA A N 1
ATOM 2077 C CA . ALA A 1 263 ? 16.761 -1.858 -27.710 1.00 96.31 263 ALA A CA 1
ATOM 2078 C C . ALA A 1 263 ? 17.785 -0.711 -27.783 1.00 96.31 263 ALA A C 1
ATOM 2080 O O . ALA A 1 263 ? 18.518 -0.616 -28.766 1.00 96.31 263 ALA A O 1
ATOM 2081 N N . PHE A 1 264 ? 17.907 0.100 -26.726 1.00 97.19 264 PHE A N 1
ATOM 2082 C CA . PHE A 1 264 ? 18.890 1.180 -26.643 1.00 97.19 264 PHE A CA 1
ATOM 2083 C C . PHE A 1 264 ? 20.319 0.635 -26.632 1.00 97.19 264 PHE A C 1
ATOM 2085 O O . PHE A 1 264 ? 21.157 1.093 -27.407 1.00 97.19 264 PHE A O 1
ATOM 2092 N N . LEU A 1 265 ? 20.596 -0.397 -25.834 1.00 96.25 265 LEU A N 1
ATOM 2093 C CA . LEU A 1 265 ? 21.911 -1.041 -25.823 1.00 96.25 265 LEU A CA 1
ATOM 2094 C C . LEU A 1 265 ? 22.256 -1.661 -27.187 1.00 96.25 265 LEU A C 1
ATOM 2096 O O . LEU A 1 265 ? 23.384 -1.521 -27.652 1.00 96.25 265 LEU A O 1
ATOM 2100 N N . ILE A 1 266 ? 21.286 -2.276 -27.872 1.00 94.44 266 ILE A N 1
ATOM 2101 C CA . ILE A 1 266 ? 21.486 -2.786 -29.240 1.00 94.44 266 ILE A CA 1
ATOM 2102 C C . ILE A 1 266 ? 21.781 -1.631 -30.210 1.00 94.44 266 ILE A C 1
ATOM 2104 O O . ILE A 1 266 ? 22.683 -1.743 -31.041 1.00 94.44 266 ILE A O 1
ATOM 2108 N N . SER A 1 267 ? 21.080 -0.501 -30.078 1.00 95.50 267 SER A N 1
ATOM 2109 C CA . SER A 1 267 ? 21.321 0.686 -30.906 1.00 95.50 267 SER A CA 1
ATOM 2110 C C . SER A 1 267 ? 22.741 1.237 -30.715 1.00 95.50 267 SER A C 1
ATOM 2112 O O . SER A 1 267 ? 23.383 1.628 -31.689 1.00 95.50 267 SER A O 1
ATOM 2114 N N . MET A 1 268 ? 23.284 1.172 -29.491 1.00 95.06 268 MET A N 1
ATOM 2115 C CA . MET A 1 268 ? 24.659 1.581 -29.196 1.00 95.06 268 MET A CA 1
ATOM 2116 C C . MET A 1 268 ? 25.691 0.725 -29.925 1.00 95.06 268 MET A C 1
ATOM 2118 O O . MET A 1 268 ? 26.679 1.279 -30.396 1.00 95.06 268 MET A O 1
ATOM 2122 N N . ILE A 1 269 ? 25.452 -0.579 -30.113 1.00 94.56 269 ILE A N 1
ATOM 2123 C CA . ILE A 1 269 ? 26.338 -1.433 -30.926 1.00 94.56 269 ILE A CA 1
ATOM 2124 C C . ILE A 1 269 ? 26.413 -0.897 -32.360 1.00 94.56 269 ILE A C 1
ATOM 2126 O O . ILE A 1 269 ? 27.507 -0.752 -32.905 1.00 94.56 269 ILE A O 1
ATOM 2130 N N . ALA A 1 270 ? 25.266 -0.554 -32.956 1.00 93.06 270 ALA A N 1
ATOM 2131 C CA . ALA A 1 270 ? 25.216 -0.012 -34.312 1.00 93.06 270 ALA A CA 1
ATOM 2132 C C . ALA A 1 270 ? 25.916 1.355 -34.413 1.00 93.06 270 ALA A C 1
ATOM 2134 O O . ALA A 1 270 ? 26.704 1.566 -35.334 1.00 93.06 270 ALA A O 1
ATOM 2135 N N . VAL A 1 271 ? 25.693 2.255 -33.445 1.00 93.56 271 VAL A N 1
ATOM 2136 C CA . VAL A 1 271 ? 26.364 3.568 -33.392 1.00 93.56 271 VAL A CA 1
ATOM 2137 C C . VAL A 1 271 ? 27.871 3.418 -33.248 1.00 93.56 271 VAL A C 1
ATOM 2139 O O . VAL A 1 271 ? 28.610 4.006 -34.031 1.00 93.56 271 VAL A O 1
ATOM 2142 N N . GLY A 1 272 ? 28.341 2.607 -32.299 1.00 92.81 272 GLY A N 1
ATOM 2143 C CA . GLY A 1 272 ? 29.771 2.370 -32.110 1.00 92.81 272 GLY A CA 1
ATOM 2144 C C . GLY A 1 272 ? 30.425 1.801 -33.365 1.00 92.81 272 GLY A C 1
ATOM 2145 O O . GLY A 1 272 ? 31.527 2.207 -33.729 1.00 92.81 272 GLY A O 1
ATOM 2146 N N . TRP A 1 273 ? 29.713 0.932 -34.089 1.00 93.06 273 TRP A N 1
ATOM 2147 C CA . TRP A 1 273 ? 30.202 0.395 -35.353 1.00 93.06 273 TRP A CA 1
ATOM 2148 C C . TRP A 1 273 ? 30.334 1.458 -36.448 1.00 93.06 273 TRP A C 1
ATOM 2150 O O . TRP A 1 273 ? 31.258 1.369 -37.251 1.00 93.06 273 TRP A O 1
ATOM 2160 N N . ILE A 1 274 ? 29.437 2.450 -36.479 1.00 90.06 274 ILE A N 1
ATOM 2161 C CA . ILE A 1 274 ? 29.456 3.566 -37.437 1.00 90.06 274 ILE A CA 1
ATOM 2162 C C . ILE A 1 274 ? 30.524 4.606 -37.064 1.00 90.06 274 ILE A C 1
ATOM 2164 O O . ILE A 1 274 ? 31.220 5.108 -37.941 1.00 90.06 274 ILE A O 1
ATOM 2168 N N . VAL A 1 275 ? 30.666 4.929 -35.777 1.00 91.50 275 VAL A N 1
ATOM 2169 C CA . VAL A 1 275 ? 31.586 5.972 -35.294 1.00 91.50 275 VAL A CA 1
ATOM 2170 C C . VAL A 1 275 ? 33.044 5.507 -35.351 1.00 91.50 275 VAL A C 1
ATOM 2172 O O . VAL A 1 275 ? 33.918 6.269 -35.754 1.00 91.50 275 VAL A O 1
ATOM 2175 N N . PHE A 1 276 ? 33.324 4.247 -35.005 1.00 93.81 276 PHE A N 1
ATOM 2176 C CA . PHE A 1 276 ? 34.692 3.718 -34.930 1.00 93.81 276 PHE A CA 1
ATOM 2177 C C . PHE A 1 276 ? 35.159 2.991 -36.198 1.00 93.81 276 PHE A C 1
ATOM 2179 O O . PHE A 1 276 ? 36.121 2.231 -36.134 1.00 93.81 276 PHE A O 1
ATOM 2186 N N . ILE A 1 277 ? 34.550 3.260 -37.362 1.00 90.19 277 ILE A N 1
ATOM 2187 C CA . ILE A 1 277 ? 35.011 2.731 -38.662 1.00 90.19 277 ILE A CA 1
ATOM 2188 C C . ILE A 1 277 ? 36.532 2.888 -38.883 1.00 90.19 277 ILE A C 1
ATOM 2190 O O . ILE A 1 277 ? 37.141 1.926 -39.345 1.00 90.19 277 ILE A O 1
ATOM 2194 N N . PRO A 1 278 ? 37.188 4.028 -38.565 1.00 92.25 278 PRO A N 1
ATOM 2195 C CA . PRO A 1 278 ? 38.630 4.163 -38.799 1.00 92.25 278 PRO A CA 1
ATOM 2196 C C . PRO A 1 278 ? 39.511 3.384 -37.806 1.00 92.25 278 PRO A C 1
ATOM 2198 O O . PRO A 1 278 ? 40.720 3.289 -38.015 1.00 92.25 278 PRO A O 1
ATOM 2201 N N . HIS A 1 279 ? 38.951 2.843 -36.718 1.00 94.38 279 HIS A N 1
ATOM 2202 C CA . HIS A 1 279 ? 39.705 2.226 -35.626 1.00 94.38 279 HIS A CA 1
ATOM 2203 C C . HIS A 1 279 ? 39.147 0.841 -35.263 1.00 94.38 279 HIS A C 1
ATOM 2205 O O . HIS A 1 279 ? 38.379 0.698 -34.311 1.00 94.38 279 HIS A O 1
ATOM 2211 N N . GLU A 1 280 ? 39.598 -0.197 -35.976 1.00 93.12 280 GLU A N 1
ATOM 2212 C CA . GLU A 1 280 ? 39.108 -1.583 -35.842 1.00 93.12 280 GLU A CA 1
ATOM 2213 C C . GLU A 1 280 ? 39.172 -2.126 -34.402 1.00 93.12 280 GLU A C 1
ATOM 2215 O O . GLU A 1 280 ? 38.218 -2.728 -33.909 1.00 93.12 280 GLU A O 1
ATOM 2220 N N . ILE A 1 281 ? 40.275 -1.877 -33.685 1.00 94.31 281 ILE A N 1
ATOM 2221 C CA . ILE A 1 281 ? 40.451 -2.367 -32.307 1.00 94.31 281 ILE A CA 1
ATOM 2222 C C . ILE A 1 281 ? 39.423 -1.719 -31.365 1.00 94.31 281 ILE A C 1
ATOM 2224 O O . ILE A 1 281 ? 38.785 -2.408 -30.561 1.00 94.31 281 ILE A O 1
ATOM 2228 N N . THR A 1 282 ? 39.231 -0.401 -31.470 1.00 94.12 282 THR A N 1
ATOM 2229 C CA . THR A 1 282 ? 38.260 0.351 -30.657 1.00 94.12 282 THR A CA 1
ATOM 2230 C C . THR A 1 282 ? 36.831 -0.087 -30.964 1.00 94.12 282 THR A C 1
ATOM 2232 O O . THR A 1 282 ? 36.028 -0.278 -30.057 1.00 94.12 282 THR A O 1
ATOM 2235 N N . GLN A 1 283 ? 36.529 -0.320 -32.239 1.00 92.19 283 GLN A N 1
ATOM 2236 C CA . GLN A 1 283 ? 35.229 -0.791 -32.697 1.00 92.19 283 GLN A CA 1
ATOM 2237 C C . GLN A 1 283 ? 34.866 -2.163 -32.105 1.00 92.19 283 GLN A C 1
ATOM 2239 O O . GLN A 1 283 ? 33.789 -2.327 -31.525 1.00 92.19 283 GLN A O 1
ATOM 2244 N N . VAL A 1 284 ? 35.777 -3.139 -32.204 1.00 92.69 284 VAL A N 1
ATOM 2245 C CA . VAL A 1 284 ? 35.561 -4.501 -31.688 1.00 92.69 284 VAL A CA 1
ATOM 2246 C C . VAL A 1 284 ? 35.457 -4.498 -30.164 1.00 92.69 284 VAL A C 1
ATOM 2248 O O . VAL A 1 284 ? 34.528 -5.084 -29.609 1.00 92.69 284 VAL A O 1
ATOM 2251 N N . SER A 1 285 ? 36.373 -3.812 -29.475 1.00 95.19 285 SER A N 1
ATOM 2252 C CA . SER A 1 285 ? 36.356 -3.721 -28.008 1.00 95.19 285 SER A CA 1
ATOM 2253 C C . SER A 1 285 ? 35.093 -3.040 -27.474 1.00 95.19 285 SER A C 1
ATOM 2255 O O . SER A 1 285 ? 34.489 -3.548 -26.527 1.00 95.19 285 SER A O 1
ATOM 2257 N N . PHE A 1 286 ? 34.633 -1.958 -28.111 1.00 95.81 286 PHE A N 1
ATOM 2258 C CA . PHE A 1 286 ? 33.370 -1.304 -27.768 1.00 95.81 286 PHE A CA 1
ATOM 2259 C C . PHE A 1 286 ? 32.171 -2.239 -27.986 1.00 95.81 286 PHE A C 1
ATOM 2261 O O . PHE A 1 286 ? 31.328 -2.380 -27.100 1.00 95.81 286 PHE A O 1
ATOM 2268 N N . GLY A 1 287 ? 32.123 -2.939 -29.125 1.00 94.00 287 GLY A N 1
ATOM 2269 C CA . GLY A 1 287 ? 31.076 -3.920 -29.417 1.00 94.00 287 GLY A CA 1
ATOM 2270 C C . GLY A 1 287 ? 31.003 -5.041 -28.375 1.00 94.00 287 GLY A C 1
ATOM 2271 O O . GLY A 1 287 ? 29.915 -5.365 -27.900 1.00 94.00 287 GLY A O 1
ATOM 2272 N N . ILE A 1 288 ? 32.154 -5.586 -27.958 1.00 95.44 288 ILE A N 1
ATOM 2273 C CA . ILE A 1 288 ? 32.236 -6.604 -26.897 1.00 95.44 288 ILE A CA 1
ATOM 2274 C C . ILE A 1 288 ? 31.741 -6.039 -25.562 1.00 95.44 288 ILE A C 1
ATOM 2276 O O . ILE A 1 288 ? 30.950 -6.693 -24.882 1.00 95.44 288 ILE A O 1
ATOM 2280 N N . ALA A 1 289 ? 32.162 -4.828 -25.188 1.00 96.56 289 ALA A N 1
ATOM 2281 C CA . ALA A 1 289 ? 31.744 -4.200 -23.937 1.00 96.56 289 ALA A CA 1
ATOM 2282 C C . ALA A 1 289 ? 30.217 -4.011 -23.871 1.00 96.56 289 ALA A C 1
ATOM 2284 O O . ALA A 1 289 ? 29.588 -4.371 -22.873 1.00 96.56 289 ALA A O 1
ATOM 2285 N N . VAL A 1 290 ? 29.602 -3.518 -24.951 1.00 96.25 290 VAL A N 1
ATOM 2286 C CA . VAL A 1 290 ? 28.142 -3.349 -25.020 1.00 96.25 290 VAL A CA 1
ATOM 2287 C C . VAL A 1 290 ? 27.425 -4.702 -25.068 1.00 96.25 290 VAL A C 1
ATOM 2289 O O . VAL A 1 290 ? 26.407 -4.871 -24.399 1.00 96.25 290 VAL A O 1
ATOM 2292 N N . ALA A 1 291 ? 27.960 -5.699 -25.778 1.00 94.88 291 ALA A N 1
ATOM 2293 C CA . ALA A 1 291 ? 27.393 -7.049 -25.792 1.00 94.88 291 ALA A CA 1
ATOM 2294 C C . ALA A 1 291 ? 27.382 -7.685 -24.389 1.00 94.88 291 ALA A C 1
ATOM 2296 O O . ALA A 1 291 ? 26.375 -8.267 -23.985 1.00 94.88 291 ALA A O 1
ATOM 2297 N N . LEU A 1 292 ? 28.455 -7.517 -23.608 1.00 96.88 292 LEU A N 1
ATOM 2298 C CA . LEU A 1 292 ? 28.497 -7.952 -22.208 1.00 96.88 292 LEU A CA 1
ATOM 2299 C C . LEU A 1 292 ? 27.445 -7.230 -21.357 1.00 96.88 292 LEU A C 1
ATOM 2301 O O . LEU A 1 292 ? 26.775 -7.875 -20.548 1.00 96.88 292 LEU A O 1
ATOM 2305 N N . ALA A 1 293 ? 27.247 -5.925 -21.571 1.00 96.50 293 ALA A N 1
ATOM 2306 C CA . ALA A 1 293 ? 26.197 -5.165 -20.894 1.00 96.50 293 ALA A CA 1
ATOM 2307 C C . ALA A 1 293 ? 24.789 -5.692 -21.236 1.00 96.50 293 ALA A C 1
ATOM 2309 O O . ALA A 1 293 ? 23.968 -5.857 -20.335 1.00 96.50 293 ALA A O 1
ATOM 2310 N N . VAL A 1 294 ? 24.521 -6.032 -22.504 1.00 95.69 294 VAL A N 1
ATOM 2311 C CA . VAL A 1 294 ? 23.253 -6.651 -22.937 1.00 95.69 294 VAL A CA 1
ATOM 2312 C C . VAL A 1 294 ? 23.047 -8.016 -22.280 1.00 95.69 294 VAL A C 1
ATOM 2314 O O . VAL A 1 294 ? 21.949 -8.298 -21.796 1.00 95.69 294 VAL A O 1
ATOM 2317 N N . CYS A 1 295 ? 24.081 -8.857 -22.223 1.00 96.00 295 CYS A N 1
ATOM 2318 C CA . CYS A 1 295 ? 24.009 -10.167 -21.573 1.00 96.00 295 CYS A CA 1
ATOM 2319 C C . CYS A 1 295 ? 23.714 -10.043 -20.072 1.00 96.00 295 CYS A C 1
ATOM 2321 O O . CYS A 1 295 ? 22.818 -10.720 -19.566 1.00 96.00 295 CYS A O 1
ATOM 2323 N N . LEU A 1 296 ? 24.418 -9.148 -19.370 1.00 96.81 296 LEU A N 1
ATOM 2324 C CA . LEU A 1 296 ? 24.197 -8.895 -17.945 1.00 96.81 296 LEU A CA 1
ATOM 2325 C C . LEU A 1 296 ? 22.789 -8.346 -17.690 1.00 96.81 296 LEU A C 1
ATOM 2327 O O . LEU A 1 296 ? 22.089 -8.824 -16.799 1.00 96.81 296 LEU A O 1
ATOM 2331 N N . TRP A 1 297 ? 22.348 -7.383 -18.501 1.00 95.94 297 TRP A N 1
ATOM 2332 C CA . TRP A 1 297 ? 20.998 -6.833 -18.418 1.00 95.94 297 TRP A CA 1
ATOM 2333 C C . TRP A 1 297 ? 19.936 -7.914 -18.637 1.00 95.94 297 TRP A C 1
ATOM 2335 O O . TRP A 1 297 ? 19.009 -8.042 -17.842 1.00 95.94 297 TRP A O 1
ATOM 2345 N N . SER A 1 298 ? 20.106 -8.751 -19.660 1.00 93.31 298 SER A N 1
ATOM 2346 C CA . SER A 1 298 ? 19.191 -9.856 -19.967 1.00 93.31 298 SER A CA 1
ATOM 2347 C C . SER A 1 298 ? 19.131 -10.883 -18.836 1.00 93.31 298 SER A C 1
ATOM 2349 O O . SER A 1 298 ? 18.051 -11.374 -18.511 1.00 93.31 298 SER A O 1
ATOM 2351 N N . TYR A 1 299 ? 20.266 -11.171 -18.193 1.00 95.19 299 TYR A N 1
ATOM 2352 C CA . TYR A 1 299 ? 20.315 -12.034 -17.015 1.00 95.19 299 TYR A CA 1
ATOM 2353 C C . TYR A 1 299 ? 19.512 -11.447 -15.847 1.00 95.19 299 TYR A C 1
ATOM 2355 O O . TYR A 1 299 ? 18.694 -12.150 -15.250 1.00 95.19 299 TYR A O 1
ATOM 2363 N N . VAL A 1 300 ? 19.680 -10.151 -15.559 1.00 94.12 300 VAL A N 1
ATOM 2364 C CA . VAL A 1 300 ? 18.888 -9.454 -14.533 1.00 94.12 300 VAL A CA 1
ATOM 2365 C C . VAL A 1 300 ? 17.399 -9.520 -14.880 1.00 94.12 300 VAL A C 1
ATOM 2367 O O . VAL A 1 300 ? 16.595 -9.921 -14.043 1.00 94.12 300 VAL A O 1
ATOM 2370 N N . GLN A 1 301 ? 17.020 -9.221 -16.122 1.00 92.75 301 GLN A N 1
ATOM 2371 C CA . GLN A 1 301 ? 15.624 -9.290 -16.566 1.00 92.75 301 GLN A CA 1
ATOM 2372 C C . GLN A 1 301 ? 15.031 -10.694 -16.419 1.00 92.75 301 GLN A C 1
ATOM 2374 O O . GLN A 1 301 ? 13.898 -10.852 -15.961 1.00 92.75 301 GLN A O 1
ATOM 2379 N N . TRP A 1 302 ? 15.801 -11.728 -16.750 1.00 92.12 302 TRP A N 1
ATOM 2380 C CA . TRP A 1 302 ? 15.374 -13.112 -16.592 1.00 92.12 302 TRP A CA 1
ATOM 2381 C C . TRP A 1 302 ? 15.167 -13.494 -15.119 1.00 92.12 302 TRP A C 1
ATOM 2383 O O . TRP A 1 302 ? 14.129 -14.071 -14.777 1.00 92.12 302 TRP A O 1
ATOM 2393 N N . ALA A 1 303 ? 16.104 -13.120 -14.241 1.00 90.62 303 ALA A N 1
ATOM 2394 C CA . ALA A 1 303 ? 16.009 -13.372 -12.804 1.00 90.62 303 ALA A CA 1
ATOM 2395 C C . ALA A 1 303 ? 14.774 -12.689 -12.190 1.00 90.62 303 ALA A C 1
ATOM 2397 O O . ALA A 1 303 ? 14.008 -13.314 -11.453 1.00 90.62 303 ALA A O 1
ATOM 2398 N N . TRP A 1 304 ? 14.516 -11.435 -12.567 1.00 88.31 304 TRP A N 1
ATOM 2399 C CA . TRP A 1 304 ? 13.320 -10.706 -12.146 1.00 88.31 304 TRP A CA 1
ATOM 2400 C C . TRP A 1 304 ? 12.041 -11.323 -12.723 1.00 88.31 304 TRP A C 1
ATOM 2402 O O . TRP A 1 304 ? 11.051 -11.483 -12.012 1.00 88.31 304 TRP A O 1
ATOM 2412 N N . GLY A 1 305 ? 12.045 -11.740 -13.989 1.00 85.56 305 GLY A N 1
ATOM 2413 C CA . GLY A 1 305 ? 10.903 -12.404 -14.620 1.00 85.56 305 GLY A CA 1
ATOM 2414 C C . GLY A 1 305 ? 10.517 -13.731 -13.952 1.00 85.56 305 GLY A C 1
ATOM 2415 O O . GLY A 1 305 ? 9.343 -14.108 -13.943 1.00 85.56 305 GLY A O 1
ATOM 2416 N N . ALA A 1 306 ? 11.475 -14.454 -13.367 1.00 83.38 306 ALA A N 1
ATOM 2417 C CA . ALA A 1 306 ? 11.184 -15.621 -12.535 1.00 83.38 306 ALA A CA 1
ATOM 2418 C C . ALA A 1 306 ? 10.463 -15.222 -11.236 1.00 83.38 306 ALA A C 1
ATOM 2420 O O . ALA A 1 306 ? 9.431 -15.810 -10.915 1.00 83.38 306 ALA A O 1
ATOM 2421 N N . TYR A 1 307 ? 10.940 -14.176 -10.554 1.00 86.19 307 TYR A N 1
ATOM 2422 C CA . TYR A 1 307 ? 10.301 -13.644 -9.348 1.00 86.19 307 TYR A CA 1
ATOM 2423 C C . TYR A 1 307 ? 8.845 -13.216 -9.600 1.00 86.19 307 TYR A C 1
ATOM 2425 O O . TYR A 1 307 ? 7.947 -13.625 -8.866 1.00 86.19 307 TYR A O 1
ATOM 2433 N N . TRP A 1 308 ? 8.577 -12.492 -10.693 1.00 82.19 308 TRP A N 1
ATOM 2434 C CA . TRP A 1 308 ? 7.219 -12.069 -11.065 1.00 82.19 308 TRP A CA 1
ATOM 2435 C C . TRP A 1 308 ? 6.252 -13.232 -11.273 1.00 82.19 308 TRP A C 1
ATOM 2437 O O . TRP A 1 308 ? 5.094 -13.163 -10.856 1.00 82.19 308 TRP A O 1
ATOM 2447 N N . ARG A 1 309 ? 6.718 -14.311 -11.910 1.00 85.56 309 ARG A N 1
ATOM 2448 C CA . ARG A 1 309 ? 5.898 -15.509 -12.131 1.00 85.56 309 ARG A CA 1
ATOM 2449 C C . ARG A 1 309 ? 5.531 -16.180 -10.810 1.00 85.56 309 ARG A C 1
ATOM 2451 O O . ARG A 1 309 ? 4.366 -16.525 -10.626 1.00 85.56 309 ARG A O 1
ATOM 2458 N N . SER A 1 310 ? 6.482 -16.286 -9.885 1.00 85.25 310 SER A N 1
ATOM 2459 C CA . SER A 1 310 ? 6.236 -16.831 -8.546 1.00 85.25 310 SER A CA 1
ATOM 2460 C C . SER A 1 310 ? 5.247 -15.974 -7.750 1.00 85.25 310 SER A C 1
ATOM 2462 O O . SER A 1 310 ? 4.310 -16.508 -7.157 1.00 85.25 310 SER A O 1
ATOM 2464 N N . SER A 1 311 ? 5.391 -14.645 -7.787 1.00 78.50 311 SER A N 1
ATOM 2465 C CA . SER A 1 311 ? 4.493 -13.722 -7.079 1.00 78.50 311 SER A CA 1
ATOM 2466 C C . SER A 1 311 ? 3.066 -13.744 -7.633 1.00 78.50 311 SER A C 1
ATOM 2468 O O . SER A 1 311 ? 2.108 -13.740 -6.859 1.00 78.50 311 SER A O 1
ATOM 2470 N N . ARG A 1 312 ? 2.898 -13.838 -8.961 1.00 80.56 312 ARG A N 1
ATOM 2471 C CA . ARG A 1 312 ? 1.570 -14.002 -9.579 1.00 80.56 312 ARG A CA 1
ATOM 2472 C C . ARG A 1 312 ? 0.895 -15.297 -9.128 1.00 80.56 312 ARG A C 1
ATOM 2474 O O . ARG A 1 312 ? -0.261 -15.256 -8.723 1.00 80.56 312 ARG A O 1
ATOM 2481 N N . GLN A 1 313 ? 1.619 -16.416 -9.121 1.00 84.62 313 GLN A N 1
ATOM 2482 C CA . GLN A 1 313 ? 1.074 -17.701 -8.667 1.00 84.62 313 GLN A CA 1
ATOM 2483 C C . GLN A 1 313 ? 0.688 -17.679 -7.182 1.00 84.62 313 GLN A C 1
ATOM 2485 O O . GLN A 1 313 ? -0.356 -18.209 -6.803 1.00 84.62 313 GLN A O 1
ATOM 2490 N N . ALA A 1 314 ? 1.495 -17.039 -6.332 1.00 78.50 314 ALA A N 1
ATOM 2491 C CA . ALA A 1 314 ? 1.164 -16.868 -4.919 1.00 78.50 314 ALA A CA 1
ATOM 2492 C C . ALA A 1 314 ? -0.101 -16.012 -4.727 1.00 78.50 314 ALA A C 1
ATOM 2494 O O . ALA A 1 314 ? -0.954 -16.351 -3.906 1.00 78.50 314 ALA A O 1
ATOM 2495 N N . SER A 1 315 ? -0.250 -14.942 -5.513 1.00 73.12 315 SER A N 1
ATOM 2496 C CA . SER A 1 315 ? -1.430 -14.075 -5.485 1.00 73.12 315 SER A CA 1
ATOM 2497 C C . SER A 1 315 ? -2.694 -14.796 -5.964 1.00 73.12 315 SER A C 1
ATOM 2499 O O . SER A 1 315 ? -3.723 -14.719 -5.296 1.00 73.12 315 SER A O 1
ATOM 2501 N N . GLU A 1 316 ? -2.619 -15.562 -7.055 1.00 79.62 316 GLU A N 1
ATOM 2502 C CA . GLU A 1 316 ? -3.747 -16.362 -7.552 1.00 79.62 316 GLU A CA 1
ATOM 2503 C C . GLU A 1 316 ? -4.187 -17.409 -6.522 1.00 79.62 316 GLU A C 1
ATOM 2505 O O . GLU A 1 316 ? -5.372 -17.508 -6.193 1.00 79.62 316 GLU A O 1
ATOM 2510 N N . ASN A 1 317 ? -3.233 -18.134 -5.934 1.00 78.88 317 ASN A N 1
ATOM 2511 C CA . ASN A 1 317 ? -3.528 -19.141 -4.917 1.00 78.88 317 ASN A CA 1
ATOM 2512 C C . ASN A 1 317 ? -4.095 -18.517 -3.626 1.00 78.88 317 ASN A C 1
ATOM 2514 O O . ASN A 1 317 ? -5.043 -19.053 -3.046 1.00 78.88 317 ASN A O 1
ATOM 2518 N N . GLY A 1 318 ? -3.575 -17.362 -3.196 1.00 66.50 318 GLY A N 1
ATOM 2519 C CA . GLY A 1 318 ? -4.066 -16.635 -2.021 1.00 66.50 318 GLY A CA 1
ATOM 2520 C C . GLY A 1 318 ? -5.434 -15.972 -2.231 1.00 66.50 318 GLY A C 1
ATOM 2521 O O . GLY A 1 318 ? -6.291 -16.008 -1.343 1.00 66.50 318 GLY A O 1
ATOM 2522 N N . GLY A 1 319 ? -5.690 -15.423 -3.420 1.00 61.38 319 GLY A N 1
ATOM 2523 C CA . GLY A 1 319 ? -6.948 -14.758 -3.775 1.00 61.38 319 GLY A CA 1
ATOM 2524 C C . GLY A 1 319 ? -8.143 -15.713 -3.841 1.00 61.38 319 GLY A C 1
ATOM 2525 O O . GLY A 1 319 ? -9.251 -15.358 -3.418 1.00 61.38 319 GLY A O 1
ATOM 2526 N N . VAL A 1 320 ? -7.922 -16.958 -4.280 1.00 61.47 320 VAL A N 1
ATOM 2527 C CA . VAL A 1 320 ? -8.938 -18.026 -4.225 1.00 61.47 320 VAL A CA 1
ATOM 2528 C C . VAL A 1 320 ? -9.315 -18.346 -2.775 1.00 61.47 320 VAL A C 1
ATOM 2530 O O . VAL A 1 320 ? -10.490 -18.574 -2.467 1.00 61.47 320 VAL A O 1
ATOM 2533 N N . GLN A 1 321 ? -8.341 -18.317 -1.866 1.00 56.34 321 GLN A N 1
ATOM 2534 C CA . GLN A 1 321 ? -8.561 -18.605 -0.454 1.00 56.34 321 GLN A CA 1
ATOM 2535 C C . GLN A 1 321 ? -9.317 -17.466 0.248 1.00 56.34 321 GLN A C 1
ATOM 2537 O O . GLN A 1 321 ? -10.267 -17.737 0.986 1.00 56.34 321 GLN A O 1
ATOM 2542 N N . TYR A 1 322 ? -8.972 -16.207 -0.051 1.00 53.69 322 TYR A N 1
ATOM 2543 C CA . TYR A 1 322 ? -9.631 -15.023 0.514 1.00 53.69 322 TYR A CA 1
ATOM 2544 C C . TYR A 1 322 ? -11.067 -14.833 -0.013 1.00 53.69 322 TYR A C 1
ATOM 2546 O O . TYR A 1 322 ? -11.980 -14.506 0.742 1.00 53.69 322 TYR A O 1
ATOM 2554 N N . SER A 1 323 ? -11.318 -15.118 -1.297 1.00 54.50 323 SER A N 1
ATOM 2555 C CA . SER A 1 323 ? -12.674 -15.039 -1.868 1.00 54.50 323 SER A CA 1
ATOM 2556 C C . SER A 1 323 ? -13.607 -16.112 -1.297 1.00 54.50 323 SER A C 1
ATOM 2558 O O . SER A 1 323 ? -14.778 -15.842 -1.011 1.00 54.50 323 SER A O 1
ATOM 2560 N N . ARG A 1 324 ? -13.097 -17.331 -1.057 1.00 55.72 324 ARG A N 1
ATOM 2561 C CA . ARG A 1 324 ? -13.877 -18.385 -0.391 1.00 55.72 324 ARG A CA 1
ATOM 2562 C C . ARG A 1 324 ? -14.185 -18.024 1.059 1.00 55.72 324 ARG A C 1
ATOM 2564 O O . ARG A 1 324 ? -15.343 -18.146 1.457 1.00 55.72 324 ARG A O 1
ATOM 2571 N N . SER A 1 325 ? -13.212 -17.532 1.825 1.00 53.75 325 SER A N 1
ATOM 2572 C CA . SER A 1 325 ? -13.422 -17.161 3.230 1.00 53.75 325 SER A CA 1
ATOM 2573 C C . SER A 1 325 ? -14.328 -15.938 3.396 1.00 53.75 325 SER A C 1
ATOM 2575 O O . SER A 1 325 ? -15.188 -15.956 4.273 1.00 53.75 325 SER A O 1
ATOM 2577 N N . ALA A 1 326 ? -14.249 -14.928 2.523 1.00 54.22 326 ALA A N 1
ATOM 2578 C CA . ALA A 1 326 ? -15.162 -13.781 2.541 1.00 54.22 326 ALA A CA 1
ATOM 2579 C C . ALA A 1 326 ? -16.615 -14.178 2.211 1.00 54.22 326 ALA A C 1
ATOM 2581 O O . ALA A 1 326 ? -17.554 -13.692 2.851 1.00 54.22 326 ALA A O 1
ATOM 2582 N N . SER A 1 327 ? -16.815 -15.106 1.264 1.00 56.50 327 SER A N 1
ATOM 2583 C CA . SER A 1 327 ? -18.149 -15.635 0.933 1.00 56.50 327 SER A CA 1
ATOM 2584 C C . SER A 1 327 ? -18.744 -16.481 2.068 1.00 56.50 327 SER A C 1
ATOM 2586 O O . SER A 1 327 ? -19.936 -16.375 2.369 1.00 56.50 327 SER A O 1
ATOM 2588 N N . LEU A 1 328 ? -17.904 -17.274 2.744 1.00 56.28 328 LEU A N 1
ATOM 2589 C CA . LEU A 1 328 ? -18.295 -18.104 3.881 1.00 56.28 328 LEU A CA 1
ATOM 2590 C C . LEU A 1 328 ? -18.557 -17.260 5.126 1.00 56.28 328 LEU A C 1
ATOM 2592 O O . LEU A 1 328 ? -19.560 -17.486 5.790 1.00 56.28 328 LEU A O 1
ATOM 2596 N N . SER A 1 329 ? -17.727 -16.253 5.402 1.00 55.41 329 SER A N 1
ATOM 2597 C CA . SER A 1 329 ? -17.912 -15.328 6.523 1.00 55.41 329 SER A CA 1
ATOM 2598 C C . SER A 1 329 ? -19.161 -14.463 6.335 1.00 55.41 329 SER A C 1
ATOM 2600 O O . SER A 1 329 ? -19.954 -14.322 7.260 1.00 55.41 329 SER A O 1
ATOM 2602 N N . SER A 1 330 ? -19.437 -13.994 5.111 1.00 56.62 330 SER A N 1
ATOM 2603 C CA . SER A 1 330 ? -20.681 -13.269 4.808 1.00 56.62 330 SER A CA 1
ATOM 2604 C C . SER A 1 330 ? -21.920 -14.155 4.980 1.00 56.62 330 SER A C 1
ATOM 2606 O O . SER A 1 330 ? -22.911 -13.712 5.557 1.00 56.62 330 SER A O 1
ATOM 2608 N N . ARG A 1 331 ? -21.867 -15.428 4.554 1.00 56.56 331 ARG A N 1
ATOM 2609 C CA . ARG A 1 331 ? -22.951 -16.400 4.791 1.00 56.56 331 ARG A CA 1
ATOM 2610 C C . ARG A 1 331 ? -23.095 -16.775 6.266 1.00 56.56 331 ARG A C 1
ATOM 2612 O O . ARG A 1 331 ? -24.219 -16.867 6.749 1.00 56.56 331 ARG A O 1
ATOM 2619 N N . ALA A 1 332 ? -21.995 -16.952 6.990 1.00 57.66 332 ALA A N 1
ATOM 2620 C CA . ALA A 1 332 ? -22.000 -17.273 8.414 1.00 57.66 332 ALA A CA 1
ATOM 2621 C C . ALA A 1 332 ? -22.529 -16.103 9.254 1.00 57.66 332 ALA A C 1
ATOM 2623 O O . ALA A 1 332 ? -23.345 -16.323 10.141 1.00 57.66 332 ALA A O 1
ATOM 2624 N N . LEU A 1 333 ? -22.161 -14.859 8.930 1.00 56.09 333 LEU A N 1
ATOM 2625 C CA . LEU A 1 333 ? -22.709 -13.654 9.561 1.00 56.09 333 LEU A CA 1
ATOM 2626 C C . LEU A 1 333 ? -24.203 -13.474 9.270 1.00 56.09 333 LEU A C 1
ATOM 2628 O O . LEU A 1 333 ? -24.943 -13.059 10.162 1.00 56.09 333 LEU A O 1
ATOM 2632 N N . PHE A 1 334 ? -24.660 -13.816 8.061 1.00 58.72 334 PHE A N 1
ATOM 2633 C CA . PHE A 1 334 ? -26.082 -13.785 7.706 1.00 58.72 334 PHE A CA 1
ATOM 2634 C C . PHE A 1 334 ? -26.876 -14.871 8.451 1.00 58.72 334 PHE A C 1
ATOM 2636 O O . PHE A 1 334 ? -27.949 -14.608 8.989 1.00 58.72 334 PHE A O 1
ATOM 2643 N N . LEU A 1 335 ? -26.318 -16.079 8.575 1.00 56.53 335 LEU A N 1
ATOM 2644 C CA . LEU A 1 335 ? -26.931 -17.179 9.326 1.00 56.53 335 LEU A CA 1
ATOM 2645 C C . LEU A 1 335 ? -26.900 -16.945 10.846 1.00 56.53 335 LEU A C 1
ATOM 2647 O O . LEU A 1 335 ? -27.871 -17.264 11.528 1.00 56.53 335 LEU A O 1
ATOM 2651 N N . ALA A 1 336 ? -25.841 -16.333 11.380 1.00 53.53 336 ALA A N 1
ATOM 2652 C CA . ALA A 1 336 ? -25.745 -15.947 12.788 1.00 53.53 336 ALA A CA 1
ATOM 2653 C C . ALA A 1 336 ? -26.710 -14.801 13.136 1.00 53.53 336 ALA A C 1
ATOM 2655 O O . ALA A 1 336 ? -27.303 -14.806 14.214 1.00 53.53 336 ALA A O 1
ATOM 2656 N N . SER A 1 337 ? -26.938 -13.868 12.202 1.00 52.22 337 SER A N 1
ATOM 2657 C CA . SER A 1 337 ? -27.977 -12.835 12.318 1.00 52.22 337 SER A CA 1
ATOM 2658 C C . SER A 1 337 ? -29.389 -13.421 12.347 1.00 52.22 337 SER A C 1
ATOM 2660 O O . SER A 1 337 ? -30.291 -12.799 12.897 1.00 52.22 337 SER A O 1
ATOM 2662 N N . SER A 1 338 ? -29.592 -14.612 11.779 1.00 51.06 338 SER A N 1
ATOM 2663 C CA . SER A 1 338 ? -30.903 -15.259 11.734 1.00 51.06 338 SER A CA 1
ATOM 2664 C C . SER A 1 338 ? -31.205 -16.126 12.966 1.00 51.06 338 SER A C 1
ATOM 2666 O O . SER A 1 338 ? -32.297 -16.687 13.046 1.00 51.06 338 SER A O 1
ATOM 2668 N N . ARG A 1 339 ? -30.263 -16.276 13.915 1.00 49.03 339 ARG A N 1
ATOM 2669 C CA . ARG A 1 339 ? -30.350 -17.267 15.008 1.00 49.03 339 ARG A CA 1
ATOM 2670 C C . ARG A 1 339 ? -30.433 -16.716 16.438 1.00 49.03 339 ARG A C 1
ATOM 2672 O O . ARG A 1 339 ? -30.273 -17.501 17.369 1.00 49.03 339 ARG A O 1
ATOM 2679 N N . ARG A 1 340 ? -30.694 -15.422 16.667 1.00 46.78 340 ARG A N 1
ATOM 2680 C CA . ARG A 1 340 ? -30.860 -14.895 18.040 1.00 46.78 340 ARG A CA 1
ATOM 2681 C C . ARG A 1 340 ? -32.104 -14.029 18.233 1.00 46.78 340 ARG A C 1
ATOM 2683 O O . ARG A 1 340 ? -32.062 -12.813 18.128 1.00 46.78 340 ARG A O 1
ATOM 2690 N N . SER A 1 341 ? -33.162 -14.709 18.657 1.00 40.88 341 SER A N 1
ATOM 2691 C CA . SER A 1 341 ? -34.154 -14.253 19.637 1.00 40.88 341 SER A CA 1
ATOM 2692 C C . SER A 1 341 ? -34.150 -15.234 20.822 1.00 40.88 341 SER A C 1
ATOM 2694 O O . SER A 1 341 ? -35.160 -15.843 21.155 1.00 40.88 341 SER A O 1
ATOM 2696 N N . LEU A 1 342 ? -32.977 -15.456 21.428 1.00 47.72 342 LEU A N 1
ATOM 2697 C CA . LEU A 1 342 ? -32.854 -16.239 22.662 1.00 47.72 342 LEU A CA 1
ATOM 2698 C C . LEU A 1 342 ? -32.429 -15.306 23.804 1.00 47.72 342 LEU A C 1
ATOM 2700 O O . LEU A 1 342 ? -31.453 -14.570 23.630 1.00 47.72 342 LEU A O 1
ATOM 2704 N N . PRO A 1 343 ? -33.151 -15.305 24.939 1.00 48.28 343 PRO A N 1
ATOM 2705 C CA . PRO A 1 343 ? -32.852 -14.441 26.070 1.00 48.28 343 PRO A CA 1
ATOM 2706 C C . PRO A 1 343 ? -31.487 -14.795 26.669 1.00 48.28 343 PRO A C 1
ATOM 2708 O O . PRO A 1 343 ? -31.146 -15.964 26.854 1.00 48.28 343 PRO A O 1
ATOM 2711 N N . ALA A 1 344 ? -30.697 -13.759 26.937 1.00 41.88 344 ALA A N 1
ATOM 2712 C CA . ALA A 1 344 ? -29.370 -13.859 27.517 1.00 41.88 344 ALA A CA 1
ATOM 2713 C C . ALA A 1 344 ? -29.455 -14.402 28.952 1.00 41.88 344 ALA A C 1
ATOM 2715 O O . ALA A 1 344 ? -29.862 -13.697 29.872 1.00 41.88 344 ALA A O 1
ATOM 2716 N N . ALA A 1 345 ? -29.058 -15.659 29.144 1.00 40.88 345 ALA A N 1
ATOM 2717 C CA . ALA A 1 345 ? -28.779 -16.200 30.466 1.00 40.88 345 ALA A CA 1
ATOM 2718 C C . ALA A 1 345 ? -27.425 -15.649 30.941 1.00 40.88 345 ALA A C 1
ATOM 2720 O O . ALA A 1 345 ? -26.361 -16.066 30.482 1.00 40.88 345 ALA A O 1
ATOM 2721 N N . SER A 1 346 ? -27.480 -14.666 31.835 1.00 43.00 346 SER A N 1
ATOM 2722 C CA . SER A 1 346 ? -26.340 -14.059 32.514 1.00 43.00 346 SER A CA 1
ATOM 2723 C C . SER A 1 346 ? -25.779 -15.009 33.577 1.00 43.00 346 SER A C 1
ATOM 2725 O O . SER A 1 346 ? -26.179 -14.960 34.738 1.00 43.00 346 SER A O 1
ATOM 2727 N N . ALA A 1 347 ? -24.850 -15.878 33.190 1.00 41.31 347 ALA A N 1
ATOM 2728 C CA . ALA A 1 347 ? -24.005 -16.612 34.127 1.00 41.31 347 ALA A CA 1
ATOM 2729 C C . ALA A 1 347 ? -22.589 -16.021 34.075 1.00 41.31 347 ALA A C 1
ATOM 2731 O O . ALA A 1 347 ? -21.731 -16.492 33.332 1.00 41.31 347 ALA A O 1
ATOM 2732 N N . GLN A 1 348 ? -22.365 -14.943 34.829 1.00 42.72 348 GLN A N 1
ATOM 2733 C CA . GLN A 1 348 ? -21.015 -14.474 35.142 1.00 42.72 348 GLN A CA 1
ATOM 2734 C C . GLN A 1 348 ? -20.450 -15.335 36.285 1.00 42.72 348 GLN A C 1
ATOM 2736 O O . GLN A 1 348 ? -21.117 -15.470 37.313 1.00 42.72 348 GLN A O 1
ATOM 2741 N N . PRO A 1 349 ? -19.242 -15.910 36.152 1.00 42.47 349 PRO A N 1
ATOM 2742 C CA . PRO A 1 349 ? -18.562 -16.536 37.277 1.00 42.47 349 PRO A CA 1
ATOM 2743 C C . PRO A 1 349 ? -18.156 -15.456 38.300 1.00 42.47 349 PRO A C 1
ATOM 2745 O O . PRO A 1 349 ? -17.584 -14.434 37.913 1.00 42.47 349 PRO A O 1
ATOM 2748 N N . PRO A 1 350 ? -18.434 -15.647 39.599 1.00 46.53 350 PRO A N 1
ATOM 2749 C CA . PRO A 1 350 ? -18.052 -14.688 40.623 1.00 46.53 350 PRO A CA 1
ATOM 2750 C C . PRO A 1 350 ? -16.553 -14.821 40.933 1.00 46.53 350 PRO A C 1
ATOM 2752 O O . PRO A 1 350 ? -16.089 -15.894 41.308 1.00 46.53 350 PRO A O 1
ATOM 2755 N N . GLY A 1 351 ? -15.797 -13.725 40.817 1.00 42.97 351 GLY A N 1
ATOM 2756 C CA . GLY A 1 351 ? -14.578 -13.540 41.621 1.00 42.97 351 GLY A CA 1
ATOM 2757 C C . GLY A 1 351 ? -13.229 -13.405 40.908 1.00 42.97 351 GLY A C 1
ATOM 2758 O O . GLY A 1 351 ? -12.226 -13.244 41.594 1.00 42.97 351 GLY A O 1
ATOM 2759 N N . GLY A 1 352 ? -13.157 -13.410 39.577 1.00 37.84 352 GLY A N 1
ATOM 2760 C CA . GLY A 1 352 ? -11.916 -13.089 38.864 1.00 37.84 352 GLY A CA 1
ATOM 2761 C C . GLY A 1 352 ? -12.036 -11.757 38.137 1.00 37.84 352 GLY A C 1
ATOM 2762 O O . GLY A 1 352 ? -12.806 -11.675 37.184 1.00 37.84 352 GLY A O 1
ATOM 2763 N N . PHE A 1 353 ? -11.272 -10.735 38.539 1.00 44.38 353 PHE A N 1
ATOM 2764 C CA . PHE A 1 353 ? -10.971 -9.585 37.676 1.00 44.38 353 PHE A CA 1
ATOM 2765 C C . PHE A 1 353 ? -10.197 -10.113 36.458 1.00 44.38 353 PHE A C 1
ATOM 2767 O O . PHE A 1 353 ? -8.969 -10.170 36.448 1.00 44.38 353 PHE A O 1
ATOM 2774 N N . ALA A 1 354 ? -10.931 -10.610 35.464 1.00 45.72 354 ALA A N 1
ATOM 2775 C CA . ALA A 1 354 ? -10.385 -10.989 34.178 1.00 45.72 354 ALA A CA 1
ATOM 2776 C C . ALA A 1 354 ? -9.840 -9.714 33.531 1.00 45.72 354 ALA A C 1
ATOM 2778 O O . ALA A 1 354 ? -10.563 -8.728 33.395 1.00 45.72 354 ALA A O 1
ATOM 2779 N N . GLY A 1 355 ? -8.547 -9.730 33.202 1.00 50.84 355 GLY A N 1
ATOM 2780 C CA . GLY A 1 355 ? -7.887 -8.645 32.489 1.00 50.84 355 GLY A CA 1
ATOM 2781 C C . GLY A 1 355 ? -8.665 -8.233 31.238 1.00 50.84 355 GLY A C 1
ATOM 2782 O O . GLY A 1 355 ? -9.437 -9.021 30.690 1.00 50.84 355 GLY A O 1
ATOM 2783 N N . LEU A 1 356 ? -8.461 -6.975 30.842 1.00 52.69 356 LEU A N 1
ATOM 2784 C CA . LEU A 1 356 ? -9.147 -6.282 29.751 1.00 52.69 356 LEU A CA 1
ATOM 2785 C C . LEU A 1 356 ? -9.495 -7.214 28.565 1.00 52.69 356 LEU A C 1
ATOM 2787 O O . LEU A 1 356 ? -8.629 -7.970 28.120 1.00 52.69 356 LEU A O 1
ATOM 2791 N N . PRO A 1 357 ? -10.734 -7.153 28.033 1.00 59.75 357 PRO A N 1
ATOM 2792 C CA . PRO A 1 357 ? -11.292 -8.187 27.157 1.00 59.75 357 PRO A CA 1
ATOM 2793 C C . PRO A 1 357 ? -10.496 -8.480 25.877 1.00 59.75 357 PRO A C 1
ATOM 2795 O O . PRO A 1 357 ? -10.621 -9.571 25.327 1.00 59.75 357 PRO A O 1
ATOM 2798 N N . PHE A 1 358 ? -9.678 -7.547 25.397 1.00 60.66 358 PHE A N 1
ATOM 2799 C CA . PHE A 1 358 ? -8.769 -7.747 24.274 1.00 60.66 358 PHE A CA 1
ATOM 2800 C C . PHE A 1 358 ? -7.826 -6.541 24.195 1.00 60.66 358 PHE A C 1
ATOM 2802 O O . PHE A 1 358 ? -8.298 -5.412 24.070 1.00 60.66 358 PHE A O 1
ATOM 2809 N N . ASP A 1 359 ? -6.512 -6.750 24.265 1.00 65.62 359 ASP A N 1
ATOM 2810 C CA . ASP A 1 359 ? -5.538 -5.670 24.090 1.00 65.62 359 ASP A CA 1
ATOM 2811 C C . ASP A 1 359 ? -4.982 -5.675 22.657 1.00 65.62 359 ASP A C 1
ATOM 2813 O O . ASP A 1 359 ? -4.228 -6.553 22.234 1.00 65.62 359 ASP A O 1
ATOM 2817 N N . TRP A 1 360 ? -5.370 -4.656 21.894 1.00 65.50 360 TRP A N 1
ATOM 2818 C CA . TRP A 1 360 ? -4.957 -4.447 20.507 1.00 65.50 360 TRP A CA 1
ATOM 2819 C C . TRP A 1 360 ? -3.465 -4.119 20.356 1.00 65.50 360 TRP A C 1
ATOM 2821 O O . TRP A 1 360 ? -2.928 -4.192 19.247 1.00 65.50 360 TRP A O 1
ATOM 2831 N N . HIS A 1 361 ? -2.784 -3.754 21.445 1.00 61.50 361 HIS A N 1
ATOM 2832 C CA . HIS A 1 361 ? -1.360 -3.430 21.443 1.00 61.50 361 HIS A CA 1
ATOM 2833 C C . HIS A 1 361 ? -0.465 -4.661 21.596 1.00 61.50 361 HIS A C 1
ATOM 2835 O O . HIS A 1 361 ? 0.665 -4.641 21.112 1.00 61.50 361 HIS A O 1
ATOM 2841 N N . THR A 1 362 ? -0.966 -5.734 22.210 1.00 57.84 362 THR A N 1
ATOM 2842 C CA . THR A 1 362 ? -0.223 -6.989 22.417 1.00 57.84 362 THR A CA 1
ATOM 2843 C C . THR A 1 362 ? -0.462 -8.027 21.324 1.00 57.84 362 THR A C 1
ATOM 2845 O O . THR A 1 362 ? 0.210 -9.062 21.308 1.00 57.84 362 THR A O 1
ATOM 2848 N N . ALA A 1 363 ? -1.360 -7.755 20.369 1.00 54.06 363 ALA A N 1
ATOM 2849 C CA . ALA A 1 363 ? -1.501 -8.583 19.180 1.00 54.06 363 ALA A CA 1
ATOM 2850 C C . ALA A 1 363 ? -0.155 -8.617 18.418 1.00 54.06 363 ALA A C 1
ATOM 2852 O O . ALA A 1 363 ? 0.350 -7.565 18.016 1.00 54.06 363 ALA A O 1
ATOM 2853 N N . PRO A 1 364 ? 0.456 -9.801 18.233 1.00 46.19 364 PRO A N 1
ATOM 2854 C CA . PRO A 1 364 ? 1.802 -9.913 17.692 1.00 46.19 364 PRO A CA 1
ATOM 2855 C C . PRO A 1 364 ? 1.911 -9.249 16.316 1.00 46.19 364 PRO A C 1
ATOM 2857 O O . PRO A 1 364 ? 1.130 -9.555 15.413 1.00 46.19 364 PRO A O 1
ATOM 2860 N N . HIS A 1 365 ? 2.946 -8.422 16.131 1.00 49.06 365 HIS A N 1
ATOM 2861 C CA . HIS A 1 365 ? 3.318 -7.748 14.872 1.00 49.06 365 HIS A CA 1
ATOM 2862 C C . HIS A 1 365 ? 3.509 -8.689 13.660 1.00 49.06 365 HIS A C 1
ATOM 2864 O O . HIS A 1 365 ? 3.813 -8.233 12.564 1.00 49.06 365 HIS A O 1
ATOM 2870 N N . HIS A 1 366 ? 3.383 -10.002 13.854 1.00 43.72 366 HIS A N 1
ATOM 2871 C CA . HIS A 1 366 ? 3.585 -11.042 12.846 1.00 43.72 366 HIS A CA 1
ATOM 2872 C C . HIS A 1 366 ? 2.298 -11.405 12.096 1.00 43.72 366 HIS A C 1
ATOM 2874 O O . HIS A 1 366 ? 2.357 -12.163 11.130 1.00 43.72 366 HIS A O 1
ATOM 2880 N N . LEU A 1 367 ? 1.132 -10.916 12.534 1.00 46.09 367 LEU A N 1
ATOM 2881 C CA . LEU A 1 367 ? -0.072 -11.026 11.720 1.00 46.09 367 LEU A CA 1
ATOM 2882 C C . LEU A 1 367 ? 0.045 -10.002 10.584 1.00 46.09 367 LEU A C 1
ATOM 2884 O O . LEU A 1 367 ? 0.159 -8.813 10.882 1.00 46.09 367 LEU A O 1
ATOM 2888 N N . PRO A 1 368 ? 0.057 -10.430 9.306 1.00 41.91 368 PRO A N 1
ATOM 2889 C CA . PRO A 1 368 ? 0.058 -9.498 8.189 1.00 41.91 368 PRO A CA 1
ATOM 2890 C C . PRO A 1 368 ? -1.229 -8.676 8.281 1.00 41.91 368 PRO A C 1
ATOM 2892 O O . PRO A 1 368 ? -2.326 -9.209 8.097 1.00 41.91 368 PRO A O 1
ATOM 2895 N N . ILE A 1 369 ? -1.074 -7.412 8.676 1.00 44.06 369 ILE A N 1
ATOM 2896 C CA . ILE A 1 369 ? -2.139 -6.407 8.690 1.00 44.06 369 ILE A CA 1
ATOM 2897 C C . ILE A 1 369 ? -2.577 -6.155 7.256 1.00 44.06 369 ILE A C 1
ATOM 2899 O O . ILE A 1 369 ? -1.679 -5.868 6.425 1.00 44.06 369 ILE A O 1
#

pLDDT: mean 83.02, std 17.86, range [37.84, 98.31]